Protein AF-A0A9N9DXC4-F1 (afdb_monomer_lite)

InterPro domains:
  IPR000086 NUDIX hydrolase domain [PF00293] (3-81)
  IPR000086 NUDIX hydrolase domain [PS51462] (1-98)
  IPR000477 Reverse transcriptase domain [PF00078] (112-267)
  IPR015797 NUDIX hydrolase-like domain superfamily [SSF55811] (2-88)
  IPR043128 Reverse transcriptase/Diguanylate cyclase domain [G3DSA:3.30.70.270] (156-267)
  IPR043128 Reverse transcriptase/Diguanylate cyclase domain [G3DSA:3.30.70.270] (277-350)
  IPR043502 DNA/RNA polymerase superfamily [SSF56672] (157-349)
  IPR051320 Viral Replication and Maturation Polyprotein [PTHR33064] (157-348)

Sequence (350 aa):
MAGLYQTSGGKIDRQDQTAYDACVRETLEETGIKTQPVYLFKDTRYGNGCNVYITYIGTNIPQLKEPEKNTAWKLVTFNRYKKLSQEEKMTGTHKNARQTINHIQEKINRLQQEVKELRKQQNNIQKELTNWTTKPITETNNEQWKRIVESIPTTRFYHIPIEKEYRKYFAYGVEGMGQFQPTRMPFGTKNAPAFFQRTMEFILNDVIFEDWIHVYIDDITIGANNEQETIERTNKILQLIKKGNLKAKLSKCHFMKTKIEILGWTITNKQAKITPGRIEAISKWEFPDTKQKVSKIPTFLGIVNYLSTHIPNTAQLTEHLRKYQKNPENEILKTKALQAFDKIKEIISH

Radius of gyration: 33.74 Å; chains: 1; bounding box: 58×62×93 Å

Organism: NCBI:txid144530

Foldseek 3Di:
DAQDKDKDWFDPPDPPDDRQNSRQVVCCQQFVDRWRWAWDDWAPVPPNTITMTMTGRHRDGTDGNCCVVDPDDDDDDPVRLLVCLVVVVDDPVSVSCNVVVVVVVVVVVVVVVVVVVVVVVVVVVVVVVCCQLPVPPQNLPLLPQAQWKKKWFWDAFQVAFDDPVCQVVVWDADPPPGIDGDRTDDPPDPCRQVVQQVLLCVLCVVPPNPSQWHDHRRMIMGGHNDDVRQVVVVVVVVVSCVVSVIDTPPVPIDGGDQWDADPQWIDHSRDTAGHPVVLVVLLPDDDQLDPVSLVCLVVNLVVCVSVVSQPPPSVVLCVLSVVCSVPVPDVVSSVSNVVSSVSSSVSNND

pLDDT: mean 76.33, std 14.2, range [29.97, 94.94]

Secondary structure (DSSP, 8-state):
-TT-EEEEE----STT--HHHHHHHHHHHHH-----PEEEEEETTSTT-EEEEEEE-TT-------TTTSPPP----HHHHHHHHHTT-S-HHHHHTHHHHHHHHHHHHHHHHHHHHHHHHHHHHHHHHHHHHT--TTTS-TT---SEEEEEEBP-GGGSBPPGGGGGGG-EEETTTEEE--SB--TT-TTHHHHHHHHHHHHTTTTTTSTTEEEETTEEEEEESSHHHHHHHHHHHHHHHHHTT--B-GGG-EEEESEEEETTEEEETTEEEE-HHHHHHHHTPPP--STTTGGGHHHHHHHHHHTGGGSTTHHHHHHHHHHHHH-TT-HHHHHHHHHHHHHHHHHHH-

Structure (mmCIF, N/CA/C/O backbone):
data_AF-A0A9N9DXC4-F1
#
_entry.id   AF-A0A9N9DXC4-F1
#
loop_
_atom_site.group_PDB
_atom_site.id
_atom_site.type_symbol
_atom_site.label_atom_id
_atom_site.label_alt_id
_atom_site.label_comp_id
_atom_site.label_asym_id
_atom_site.label_entity_id
_atom_site.label_seq_id
_atom_site.pdbx_PDB_ins_code
_atom_site.Cartn_x
_atom_site.Cartn_y
_atom_site.Cartn_z
_atom_site.occupancy
_atom_site.B_iso_or_equiv
_atom_site.auth_seq_id
_atom_site.auth_comp_id
_atom_site.auth_asym_id
_atom_site.auth_atom_id
_atom_site.pdbx_PDB_model_num
ATOM 1 N N . MET A 1 1 ? 4.021 2.889 -48.554 1.00 57.62 1 MET A N 1
ATOM 2 C CA . MET A 1 1 ? 2.620 3.249 -48.871 1.00 57.62 1 MET A CA 1
ATOM 3 C C . MET A 1 1 ? 1.616 2.222 -48.385 1.00 57.62 1 MET A C 1
ATOM 5 O O . MET A 1 1 ? 0.490 2.618 -48.121 1.00 57.62 1 MET A O 1
ATOM 9 N N . ALA A 1 2 ? 2.008 0.957 -48.193 1.00 56.84 2 ALA A N 1
ATOM 10 C CA . ALA A 1 2 ? 1.228 0.034 -47.373 1.00 56.84 2 ALA A CA 1
ATOM 11 C C . ALA A 1 2 ? 0.891 0.678 -46.011 1.00 56.84 2 ALA A C 1
ATOM 13 O O . ALA A 1 2 ? 1.746 1.324 -45.399 1.00 56.84 2 ALA A O 1
ATOM 14 N N . GLY A 1 3 ? -0.364 0.551 -45.592 1.00 58.12 3 GLY A N 1
ATOM 15 C CA . GLY A 1 3 ? -0.924 1.101 -44.359 1.00 58.12 3 GLY A CA 1
ATOM 16 C C . GLY A 1 3 ? -1.412 2.550 -44.444 1.00 58.12 3 GLY A C 1
ATOM 17 O O . GLY A 1 3 ? -1.856 3.080 -43.428 1.00 58.12 3 GLY A O 1
ATOM 18 N N . LEU A 1 4 ? -1.340 3.200 -45.612 1.00 63.81 4 LEU A N 1
ATOM 19 C CA . LEU A 1 4 ? -1.788 4.585 -45.803 1.00 63.81 4 LEU A CA 1
ATOM 20 C C . LEU A 1 4 ? -3.198 4.668 -46.407 1.00 63.81 4 LEU A C 1
ATOM 22 O O . LEU A 1 4 ? -3.712 3.711 -46.989 1.00 63.81 4 LEU A O 1
ATOM 26 N N . TYR A 1 5 ? -3.812 5.842 -46.270 1.00 62.53 5 TYR A N 1
ATOM 27 C CA . TYR A 1 5 ? -5.068 6.184 -46.930 1.00 62.53 5 TYR A CA 1
ATOM 28 C C . TYR A 1 5 ? -4.789 7.004 -48.190 1.00 62.53 5 TYR A C 1
ATOM 30 O O . TYR A 1 5 ? -3.963 7.917 -48.163 1.00 62.53 5 TYR A O 1
ATOM 38 N N . GLN A 1 6 ? -5.500 6.698 -49.270 1.00 67.31 6 GLN A N 1
ATOM 39 C CA . GLN A 1 6 ? -5.484 7.458 -50.516 1.00 67.31 6 GLN A CA 1
ATOM 40 C C . GLN A 1 6 ? -6.820 8.166 -50.708 1.00 67.31 6 GLN A C 1
ATOM 42 O O . GLN A 1 6 ? -7.876 7.597 -50.437 1.00 67.31 6 GLN A O 1
ATOM 47 N N . THR A 1 7 ? -6.764 9.404 -51.188 1.00 61.84 7 THR A N 1
ATOM 48 C CA . THR A 1 7 ? -7.938 10.169 -51.610 1.00 61.84 7 THR A CA 1
ATOM 49 C C . THR A 1 7 ? -7.894 10.334 -53.118 1.00 61.84 7 THR A C 1
ATOM 51 O O . THR A 1 7 ? -6.944 10.928 -53.628 1.00 61.84 7 THR A O 1
ATOM 54 N N . SER A 1 8 ? -8.907 9.837 -53.811 1.00 63.59 8 SER A N 1
ATOM 55 C CA . SER A 1 8 ? -9.090 9.993 -55.255 1.00 63.59 8 SER A CA 1
ATOM 56 C C . SER A 1 8 ? -10.325 10.855 -55.517 1.00 63.59 8 SER A C 1
ATOM 58 O O . SER A 1 8 ? -11.286 10.860 -54.738 1.00 63.59 8 SER A O 1
ATOM 60 N N . GLY A 1 9 ? -10.277 11.646 -56.586 1.00 61.38 9 GLY A N 1
ATOM 61 C CA . GLY A 1 9 ? -11.401 12.456 -57.044 1.00 61.38 9 GLY A CA 1
ATOM 62 C C . GLY A 1 9 ? -11.835 11.956 -58.408 1.00 61.38 9 GLY A C 1
ATOM 63 O O . GLY A 1 9 ? -11.139 12.231 -59.371 1.00 61.38 9 GLY A O 1
ATOM 64 N N . GLY A 1 10 ? -12.964 11.247 -58.471 1.00 60.50 10 GLY A N 1
ATOM 65 C CA . GLY A 1 10 ? -13.414 10.595 -59.700 1.00 60.50 10 GLY A CA 1
ATOM 66 C C . GLY A 1 10 ? -13.871 11.607 -60.744 1.00 60.50 10 GLY A C 1
ATOM 67 O O . GLY A 1 10 ? -14.933 12.219 -60.583 1.00 60.50 10 GLY A O 1
ATOM 68 N N . LYS A 1 11 ? -13.107 11.769 -61.826 1.00 63.16 11 LYS A N 1
ATOM 69 C CA . LYS A 1 11 ? -13.558 12.524 -62.992 1.00 63.16 11 LYS A CA 1
ATOM 70 C C . LYS A 1 11 ? -14.436 11.616 -63.857 1.00 63.16 11 LYS A C 1
ATOM 72 O O . LYS A 1 11 ? -14.042 10.532 -64.281 1.00 63.16 11 LYS A O 1
ATOM 77 N N . ILE A 1 12 ? -15.671 12.048 -64.097 1.00 65.81 12 ILE A N 1
ATOM 78 C CA . ILE A 1 12 ? -16.623 11.295 -64.917 1.00 65.81 12 ILE A CA 1
ATOM 79 C C . ILE A 1 12 ? -16.315 11.586 -66.388 1.00 65.81 12 ILE A C 1
ATOM 81 O O . ILE A 1 12 ? -16.656 12.653 -66.892 1.00 65.81 12 ILE A O 1
ATOM 85 N N . ASP A 1 13 ? -15.663 10.640 -67.062 1.00 63.19 13 ASP A N 1
ATOM 86 C CA . ASP A 1 13 ? -15.316 10.752 -68.487 1.00 63.19 13 ASP A CA 1
ATOM 87 C C . ASP A 1 13 ? -16.305 10.004 -69.409 1.00 63.19 13 ASP A C 1
ATOM 89 O O . ASP A 1 13 ? -16.247 10.153 -70.628 1.00 63.19 13 ASP A O 1
ATOM 93 N N . ARG A 1 14 ? -17.233 9.208 -68.851 1.00 69.94 14 ARG A N 1
ATOM 94 C CA . ARG A 1 14 ? -18.269 8.462 -69.596 1.00 69.94 14 ARG A CA 1
ATOM 95 C C . ARG A 1 14 ? -19.665 8.840 -69.101 1.00 69.94 14 ARG A C 1
ATOM 97 O O . ARG A 1 14 ? -19.866 8.977 -67.898 1.00 69.94 14 ARG A O 1
ATOM 104 N N . GLN A 1 15 ? -20.623 9.009 -70.016 1.00 61.75 15 GLN A N 1
ATOM 105 C CA . GLN A 1 15 ? -21.976 9.502 -69.697 1.00 61.75 15 GLN A CA 1
ATOM 106 C C . GLN A 1 15 ? -22.800 8.553 -68.804 1.00 61.75 15 GLN A C 1
ATOM 108 O O . GLN A 1 15 ? -23.759 8.994 -68.178 1.00 61.75 15 GLN A O 1
ATOM 113 N N . ASP A 1 16 ? -22.417 7.280 -68.713 1.00 73.19 16 ASP A N 1
ATOM 114 C CA . ASP A 1 16 ? -23.068 6.212 -67.946 1.00 73.19 16 ASP A CA 1
ATOM 115 C C . ASP A 1 16 ? -22.352 5.863 -66.623 1.00 73.19 16 ASP A C 1
ATOM 117 O O . ASP A 1 16 ? -22.792 4.974 -65.897 1.00 73.19 16 ASP A O 1
ATOM 121 N N . GLN A 1 17 ? -21.257 6.554 -66.282 1.00 76.25 17 GLN A N 1
ATOM 122 C CA . GLN A 1 17 ? -20.426 6.230 -65.119 1.00 76.25 17 GLN A CA 1
ATOM 123 C C . GLN A 1 17 ? -20.798 7.069 -63.882 1.00 76.25 17 GLN A C 1
ATOM 125 O O . GLN A 1 17 ? -20.881 8.297 -63.952 1.00 76.25 17 GLN A O 1
ATOM 130 N N . THR A 1 18 ? -20.950 6.437 -62.708 1.00 80.12 18 THR A N 1
ATOM 131 C CA . THR A 1 18 ? -21.111 7.181 -61.444 1.00 80.12 18 THR A CA 1
ATOM 132 C C . THR A 1 18 ? -19.768 7.717 -60.929 1.00 80.12 18 THR A C 1
ATOM 134 O O . THR A 1 18 ? -18.701 7.191 -61.242 1.00 80.12 18 THR A O 1
ATOM 137 N N . ALA A 1 19 ? -19.792 8.743 -60.071 1.00 74.00 19 ALA A N 1
ATOM 138 C CA . ALA A 1 19 ? -18.571 9.267 -59.441 1.00 74.00 19 ALA A CA 1
ATOM 139 C C . ALA A 1 19 ? -17.825 8.211 -58.597 1.00 74.00 19 ALA A C 1
ATOM 141 O O . ALA A 1 19 ? -16.601 8.264 -58.471 1.00 74.00 19 ALA A O 1
ATOM 142 N N . TYR A 1 20 ? -18.559 7.243 -58.040 1.00 79.62 20 TYR A N 1
ATOM 143 C CA . TYR A 1 20 ? -17.988 6.108 -57.320 1.00 79.62 20 TYR A CA 1
ATOM 144 C C . TYR A 1 20 ? -17.233 5.177 -58.275 1.00 79.62 20 TYR A C 1
ATOM 146 O O . TYR A 1 20 ? -16.074 4.847 -58.030 1.00 79.62 20 TYR A O 1
ATOM 154 N N . ASP A 1 21 ? -17.851 4.821 -59.402 1.00 80.56 21 ASP A N 1
ATOM 155 C CA . ASP A 1 21 ? -17.239 3.946 -60.405 1.00 80.56 21 ASP A CA 1
ATOM 156 C C . ASP A 1 21 ? -16.011 4.597 -61.050 1.00 80.56 21 ASP A C 1
ATOM 158 O O . ASP A 1 21 ? -15.022 3.920 -61.331 1.00 80.56 21 ASP A O 1
ATOM 162 N N . ALA A 1 22 ? -16.050 5.918 -61.256 1.00 77.06 22 ALA A N 1
ATOM 163 C CA . ALA A 1 22 ? -14.903 6.696 -61.722 1.00 77.06 22 ALA A CA 1
ATOM 164 C C . ALA A 1 22 ? -13.744 6.626 -60.719 1.00 77.06 22 ALA A C 1
ATOM 166 O O . ALA A 1 22 ? -12.624 6.295 -61.095 1.00 77.06 22 ALA A O 1
ATOM 167 N N . CYS A 1 23 ? -14.032 6.827 -59.431 1.00 76.12 23 CYS A N 1
ATOM 168 C CA . CYS A 1 23 ? -13.048 6.728 -58.357 1.00 76.12 23 CYS A CA 1
ATOM 169 C C . CYS A 1 23 ? -12.412 5.329 -58.259 1.00 76.12 23 CYS A C 1
ATOM 171 O O . CYS A 1 23 ? -11.196 5.213 -58.085 1.00 76.12 23 CYS A O 1
ATOM 173 N N . VAL A 1 24 ? -13.210 4.259 -58.353 1.00 80.81 24 VAL A N 1
ATOM 174 C CA . VAL A 1 24 ? -12.707 2.872 -58.324 1.00 80.81 24 VAL A CA 1
ATOM 175 C C . VAL A 1 24 ? -11.816 2.593 -59.535 1.00 80.81 24 VAL A C 1
ATOM 177 O O . VAL A 1 24 ? -10.741 2.011 -59.377 1.00 80.81 24 VAL A O 1
ATOM 180 N N . ARG A 1 25 ? -12.235 3.036 -60.728 1.00 81.69 25 ARG A N 1
ATOM 181 C CA . ARG A 1 25 ? -11.469 2.891 -61.971 1.00 81.69 25 ARG A CA 1
ATOM 182 C C . ARG A 1 25 ? -10.125 3.611 -61.887 1.00 81.69 25 ARG A C 1
ATOM 184 O O . ARG A 1 25 ? -9.101 2.962 -62.061 1.00 81.69 25 ARG A O 1
ATOM 191 N N . GLU A 1 26 ? -10.121 4.899 -61.557 1.00 76.06 26 GLU A N 1
ATOM 192 C CA . GLU A 1 26 ? -8.893 5.701 -61.457 1.00 76.06 26 GLU A CA 1
ATOM 193 C C . GLU A 1 26 ? -7.930 5.133 -60.410 1.00 76.06 26 GLU A C 1
ATOM 195 O O . GLU A 1 26 ? -6.741 4.987 -60.668 1.00 76.06 26 GLU A O 1
ATOM 200 N N . THR A 1 27 ? -8.438 4.710 -59.247 1.00 74.94 27 THR A N 1
ATOM 201 C CA . THR A 1 27 ? -7.591 4.096 -58.209 1.00 74.94 27 THR A CA 1
ATOM 202 C C . THR A 1 27 ? -6.912 2.825 -58.729 1.00 74.94 27 THR A C 1
ATOM 204 O O . THR A 1 27 ? -5.727 2.598 -58.468 1.00 74.94 27 THR A O 1
ATOM 207 N N . LEU A 1 28 ? -7.639 2.001 -59.490 1.00 79.81 28 LEU A N 1
ATOM 208 C CA . LEU A 1 28 ? -7.110 0.783 -60.097 1.00 79.81 28 LEU A CA 1
ATOM 209 C C . LEU A 1 28 ? -6.105 1.080 -61.221 1.00 79.81 28 LEU A C 1
ATOM 211 O O . LEU A 1 28 ? -5.091 0.386 -61.317 1.00 79.81 28 LEU A O 1
ATOM 215 N N . GLU A 1 29 ? -6.378 2.088 -62.049 1.00 77.06 29 GLU A N 1
ATOM 216 C CA . GLU A 1 29 ? -5.518 2.534 -63.152 1.00 77.06 29 GLU A CA 1
ATOM 217 C C . GLU A 1 29 ? -4.212 3.150 -62.633 1.00 77.06 29 GLU A C 1
ATOM 219 O O . GLU A 1 29 ? -3.149 2.820 -63.143 1.00 77.06 29 GLU A O 1
ATOM 224 N N . GLU A 1 30 ? -4.255 3.949 -61.565 1.00 72.44 30 GLU A N 1
ATOM 225 C CA . GLU A 1 30 ? -3.073 4.622 -61.016 1.00 72.44 30 GLU A CA 1
ATOM 226 C C . GLU A 1 30 ? -2.210 3.712 -60.136 1.00 72.44 30 GLU A C 1
ATOM 228 O O . GLU A 1 30 ? -0.980 3.803 -60.168 1.00 72.44 30 GLU A O 1
ATOM 233 N N . THR A 1 31 ? -2.846 2.862 -59.319 1.00 70.94 31 THR A N 1
ATOM 234 C CA . THR A 1 31 ? -2.161 2.118 -58.243 1.00 70.94 31 THR A CA 1
ATOM 235 C C . THR A 1 31 ? -2.178 0.604 -58.404 1.00 70.94 31 THR A C 1
ATOM 237 O O . THR A 1 31 ? -1.465 -0.106 -57.690 1.00 70.94 31 THR A O 1
ATOM 240 N N . GLY A 1 32 ? -3.006 0.084 -59.312 1.00 75.19 32 GLY A N 1
ATOM 241 C CA . GLY A 1 32 ? -3.200 -1.350 -59.499 1.00 75.19 32 GLY A CA 1
ATOM 242 C C . GLY A 1 32 ? -4.034 -2.040 -58.421 1.00 75.19 32 GLY A C 1
ATOM 243 O O . GLY A 1 32 ? -4.171 -3.262 -58.481 1.00 75.19 32 GLY A O 1
ATOM 244 N N . ILE A 1 33 ? -4.596 -1.301 -57.462 1.00 74.88 33 ILE A N 1
ATOM 245 C CA . ILE A 1 33 ? -5.322 -1.864 -56.322 1.00 74.88 33 ILE A CA 1
ATOM 246 C C . ILE A 1 33 ? -6.829 -1.786 -56.572 1.00 74.88 33 ILE A C 1
ATOM 248 O O . ILE A 1 33 ? -7.365 -0.725 -56.880 1.00 74.88 33 ILE A O 1
ATOM 252 N N . LYS A 1 34 ? -7.528 -2.917 -56.404 1.00 77.06 34 LYS A N 1
ATOM 253 C CA . LYS A 1 34 ? -8.997 -2.950 -56.334 1.00 77.06 34 LYS A CA 1
ATOM 254 C C . LYS A 1 34 ? -9.445 -2.587 -54.928 1.00 77.06 34 LYS A C 1
ATOM 256 O O . LYS A 1 34 ? -8.961 -3.167 -53.957 1.00 77.06 34 LYS A O 1
ATOM 261 N N . THR A 1 35 ? -10.361 -1.636 -54.823 1.00 71.50 35 THR A N 1
ATOM 262 C CA . THR A 1 35 ? -10.685 -0.993 -53.551 1.00 71.50 35 THR A CA 1
ATOM 263 C C . THR A 1 35 ? -12.189 -0.805 -53.384 1.00 71.50 35 THR A C 1
ATOM 265 O O . THR A 1 35 ? -12.950 -0.914 -54.343 1.00 71.50 35 THR A O 1
ATOM 268 N N . GLN A 1 36 ? -12.616 -0.536 -52.148 1.00 80.69 36 GLN A N 1
ATOM 269 C CA . GLN A 1 36 ? -13.970 -0.084 -51.824 1.00 80.69 36 GLN A CA 1
ATOM 270 C C . GLN A 1 36 ? -13.870 1.311 -51.193 1.00 80.69 36 GLN A C 1
ATOM 272 O O . GLN A 1 36 ? -13.661 1.418 -49.982 1.00 80.69 36 GLN A O 1
ATOM 277 N N . PRO A 1 37 ? -13.943 2.383 -51.998 1.00 77.62 37 PRO A N 1
ATOM 278 C CA . PRO A 1 37 ? -13.820 3.742 -51.495 1.00 77.62 37 PRO A CA 1
ATOM 279 C C . PRO A 1 37 ? -14.986 4.103 -50.571 1.00 77.62 37 PRO A C 1
ATOM 281 O O . PRO A 1 37 ? -16.138 3.765 -50.832 1.00 77.62 37 PRO A O 1
ATOM 284 N N . VAL A 1 38 ? -14.699 4.835 -49.502 1.00 78.06 38 VAL A N 1
ATOM 285 C CA . VAL A 1 38 ? -15.703 5.411 -48.606 1.00 78.06 38 VAL A CA 1
ATOM 286 C C . VAL A 1 38 ? -15.915 6.865 -49.002 1.00 78.06 38 VAL A C 1
ATOM 288 O O . VAL A 1 38 ? -14.957 7.628 -49.128 1.00 78.06 38 VAL A O 1
ATOM 291 N N . TYR A 1 39 ? -17.169 7.260 -49.210 1.00 78.75 39 TYR A N 1
ATOM 292 C CA . TYR A 1 39 ? -17.509 8.650 -49.503 1.00 78.75 39 TYR A CA 1
ATOM 293 C C . TYR A 1 39 ? -17.146 9.553 -48.320 1.00 78.75 39 TYR A C 1
ATOM 295 O O . TYR A 1 39 ? -17.507 9.259 -47.180 1.00 78.75 39 TYR A O 1
ATOM 303 N N . LEU A 1 40 ? -16.448 10.656 -48.595 1.00 68.56 40 LEU A N 1
ATOM 304 C CA . LEU A 1 40 ? -16.114 11.656 -47.585 1.00 68.56 40 LEU A CA 1
ATOM 305 C C . LEU A 1 40 ? -17.055 12.859 -47.658 1.00 68.56 40 LEU A C 1
ATOM 307 O O . LEU A 1 40 ? -17.762 13.153 -46.698 1.00 68.56 40 LEU A O 1
ATOM 311 N N . PHE A 1 41 ? -17.027 13.586 -48.775 1.00 68.00 41 PHE A N 1
ATOM 312 C CA . PHE A 1 41 ? -17.833 14.789 -48.993 1.00 68.00 41 PHE A CA 1
ATOM 313 C C . PHE A 1 41 ? -17.845 15.179 -50.479 1.00 68.00 41 PHE A C 1
ATOM 315 O O . PHE A 1 41 ? -17.010 14.723 -51.261 1.00 68.00 41 PHE A O 1
ATOM 322 N N . LYS A 1 42 ? -18.764 16.071 -50.863 1.00 71.69 42 LYS A N 1
ATOM 323 C CA . LYS A 1 42 ? -18.814 16.698 -52.189 1.00 71.69 42 LYS A CA 1
ATOM 324 C C . LYS A 1 42 ? -18.147 18.071 -52.121 1.00 71.69 42 LYS A C 1
ATOM 326 O O . LYS A 1 42 ? -18.644 18.957 -51.428 1.00 71.69 42 LYS A O 1
ATOM 331 N N . ASP A 1 43 ? -17.028 18.262 -52.818 1.00 66.44 43 ASP A N 1
ATOM 332 C CA . ASP A 1 43 ? -16.392 19.574 -52.963 1.00 66.44 43 ASP A CA 1
ATOM 333 C C . ASP A 1 43 ? -17.139 20.383 -54.027 1.00 66.44 43 ASP A C 1
ATOM 335 O O . ASP A 1 43 ? -16.934 20.215 -55.229 1.00 66.44 43 ASP A O 1
ATOM 339 N N . THR A 1 44 ? -18.039 21.259 -53.586 1.00 65.75 44 THR A N 1
ATOM 340 C CA . THR A 1 44 ? -18.862 22.117 -54.455 1.00 65.75 44 THR A CA 1
ATOM 341 C C . THR A 1 44 ? -18.077 23.252 -55.112 1.00 65.75 44 THR A C 1
ATOM 343 O O . THR A 1 44 ? -18.617 23.957 -55.956 1.00 65.75 44 THR A O 1
ATOM 346 N N . ARG A 1 45 ? -16.799 23.429 -54.755 1.00 59.16 45 ARG A N 1
ATOM 347 C CA . ARG A 1 45 ? -15.939 24.518 -55.244 1.00 59.16 45 ARG A CA 1
ATOM 348 C C . ARG A 1 45 ? -15.221 24.199 -56.562 1.00 59.16 45 ARG A C 1
ATOM 350 O O . ARG A 1 45 ? -14.453 25.028 -57.040 1.00 59.16 45 ARG A O 1
ATOM 357 N N . TYR A 1 46 ? -15.440 23.015 -57.140 1.00 54.16 46 TYR A N 1
ATOM 358 C CA . TYR A 1 46 ? -14.839 22.571 -58.404 1.00 54.16 46 TYR A CA 1
ATOM 359 C C . TYR A 1 46 ? -15.931 22.277 -59.444 1.00 54.16 46 TYR A C 1
ATOM 361 O O . TYR A 1 46 ? -16.613 21.258 -59.337 1.00 54.16 46 TYR A O 1
ATOM 369 N N . GLY A 1 47 ? -16.098 23.142 -60.453 1.00 62.53 47 GLY A N 1
ATOM 370 C CA . GLY A 1 47 ? -17.081 22.949 -61.535 1.00 62.53 47 GLY A CA 1
ATOM 371 C C . GLY A 1 47 ? -18.496 22.630 -61.017 1.00 62.53 47 GLY A C 1
ATOM 372 O O . GLY A 1 47 ? -18.986 23.300 -60.116 1.00 62.53 47 GLY A O 1
ATOM 373 N N . ASN A 1 48 ? -19.126 21.560 -61.524 1.00 58.03 48 ASN A N 1
ATOM 374 C CA . ASN A 1 48 ? -20.449 21.068 -61.081 1.00 58.03 48 ASN A CA 1
ATOM 375 C C . ASN A 1 48 ? -20.428 20.279 -59.741 1.00 58.03 48 ASN A C 1
ATOM 377 O O . ASN A 1 48 ? -21.391 19.591 -59.381 1.00 58.03 48 ASN A O 1
ATOM 381 N N . GLY A 1 49 ? -19.335 20.389 -58.982 1.00 62.12 49 GLY A N 1
ATOM 382 C CA . GLY A 1 49 ? -19.084 19.706 -57.717 1.00 62.12 49 GLY A CA 1
ATOM 383 C C . GLY A 1 49 ? -18.457 18.321 -57.899 1.00 62.12 49 GLY A C 1
ATOM 384 O O . GLY A 1 49 ? -18.953 17.504 -58.670 1.00 62.12 49 GLY A O 1
ATOM 385 N N . CYS A 1 50 ? -17.385 18.040 -57.155 1.00 67.56 50 CYS A N 1
ATOM 386 C CA . CYS A 1 50 ? -16.635 16.782 -57.228 1.00 67.56 50 CYS A CA 1
ATOM 387 C C . CYS A 1 50 ? -16.856 15.937 -55.965 1.00 67.56 50 CYS A C 1
ATOM 389 O O . CYS A 1 50 ? -16.664 16.427 -54.853 1.00 67.56 50 CYS A O 1
ATOM 391 N N . ASN A 1 51 ? -17.255 14.673 -56.116 1.00 74.06 51 ASN A N 1
ATOM 392 C CA . ASN A 1 51 ? -17.368 13.754 -54.982 1.00 74.06 51 ASN A CA 1
ATOM 393 C C . ASN A 1 51 ? -15.981 13.220 -54.613 1.00 74.06 51 ASN A C 1
ATOM 395 O O . ASN A 1 51 ? -15.285 12.651 -55.452 1.00 74.06 51 ASN A O 1
ATOM 399 N N . VAL A 1 52 ? -15.598 13.395 -53.351 1.00 70.50 52 VAL A N 1
ATOM 400 C CA . VAL A 1 52 ? -14.308 12.956 -52.819 1.00 70.50 52 VAL A CA 1
ATOM 401 C C . VAL A 1 52 ? -14.507 11.680 -52.018 1.00 70.50 52 VAL A C 1
ATOM 403 O O . VAL A 1 52 ? -15.360 11.616 -51.126 1.00 70.50 52 VAL A O 1
ATOM 406 N N . TYR A 1 53 ? -13.677 10.684 -52.305 1.00 75.31 53 TYR A N 1
ATOM 407 C CA . TYR A 1 53 ? -13.682 9.402 -51.616 1.00 75.31 53 TYR A CA 1
ATOM 408 C C . TYR A 1 53 ? -12.320 9.139 -50.968 1.00 75.31 53 TYR A C 1
ATOM 410 O O . TYR A 1 53 ? -11.295 9.691 -51.375 1.00 75.31 53 TYR A O 1
ATOM 418 N N . ILE A 1 54 ? -12.311 8.291 -49.940 1.00 75.62 54 ILE A N 1
ATOM 419 C CA . ILE A 1 54 ? -11.096 7.805 -49.291 1.00 75.62 54 ILE A CA 1
ATOM 420 C C . ILE A 1 54 ? -11.039 6.291 -49.333 1.00 75.62 54 ILE A C 1
ATOM 422 O O . ILE A 1 54 ? -12.039 5.603 -49.145 1.00 75.62 54 ILE A O 1
ATOM 426 N N . THR A 1 55 ? -9.838 5.774 -49.521 1.00 70.94 55 THR A N 1
ATOM 427 C CA . THR A 1 55 ? -9.585 4.349 -49.616 1.00 70.94 55 THR A CA 1
ATOM 428 C C . THR A 1 55 ? -8.440 3.962 -48.698 1.00 70.94 55 THR A C 1
ATOM 430 O O . THR A 1 55 ? -7.370 4.570 -48.740 1.00 70.94 55 THR A O 1
ATOM 433 N N . TYR A 1 56 ? -8.645 2.929 -47.882 1.00 74.06 56 TYR A N 1
ATOM 434 C CA . TYR A 1 56 ? -7.569 2.316 -47.112 1.00 74.06 56 TYR A CA 1
ATOM 435 C C . TYR A 1 56 ? -6.820 1.299 -47.979 1.00 74.06 56 TYR A C 1
ATOM 437 O O . TYR A 1 56 ? -7.418 0.341 -48.463 1.00 74.06 56 TYR A O 1
ATOM 445 N N . ILE A 1 57 ? -5.514 1.499 -48.171 1.00 67.88 57 ILE A N 1
ATOM 446 C CA . ILE A 1 57 ? -4.691 0.668 -49.067 1.00 67.88 57 ILE A CA 1
ATOM 447 C C . ILE A 1 57 ? -4.299 -0.681 -48.419 1.00 67.88 57 ILE A C 1
ATOM 449 O O . ILE A 1 57 ? -3.894 -1.620 -49.107 1.00 67.88 57 ILE A O 1
ATOM 453 N N . GLY A 1 58 ? -4.466 -0.829 -47.099 1.00 69.75 58 GLY A N 1
ATOM 454 C CA . GLY A 1 58 ? -4.129 -2.070 -46.392 1.00 69.75 58 GLY A CA 1
ATOM 455 C C . GLY A 1 58 ? -2.642 -2.419 -46.495 1.00 69.75 58 GLY A C 1
ATOM 456 O O . GLY A 1 58 ? -1.796 -1.534 -46.591 1.00 69.75 58 GLY A O 1
ATOM 457 N N . THR A 1 59 ? -2.295 -3.705 -46.473 1.00 72.88 59 THR A N 1
ATOM 458 C CA . THR A 1 59 ? -0.902 -4.183 -46.606 1.00 72.88 59 THR A CA 1
ATOM 459 C C . THR A 1 59 ? -0.395 -4.208 -48.051 1.00 72.88 59 THR A C 1
ATOM 461 O O . THR A 1 59 ? 0.781 -4.492 -48.278 1.00 72.88 59 THR A O 1
ATOM 464 N N . ASN A 1 60 ? -1.252 -3.894 -49.025 1.00 68.50 60 ASN A N 1
ATOM 465 C CA . ASN A 1 60 ? -0.901 -3.931 -50.438 1.00 68.50 60 ASN A CA 1
ATOM 466 C C . ASN A 1 60 ? 0.085 -2.806 -50.786 1.00 68.50 60 ASN A C 1
ATOM 468 O O . ASN A 1 60 ? -0.033 -1.673 -50.312 1.00 68.50 60 ASN A O 1
ATOM 472 N N . ILE A 1 61 ? 1.075 -3.120 -51.622 1.00 72.12 61 ILE A N 1
ATOM 473 C CA . ILE A 1 61 ? 2.050 -2.143 -52.112 1.00 72.12 61 ILE A CA 1
ATOM 474 C C . ILE A 1 61 ? 1.531 -1.613 -53.456 1.00 72.12 61 ILE A C 1
ATOM 476 O O . ILE A 1 61 ? 1.453 -2.393 -54.405 1.00 72.12 61 ILE A O 1
ATOM 480 N N . PRO A 1 62 ? 1.154 -0.325 -53.552 1.00 71.81 62 PRO A N 1
ATOM 481 C CA . PRO A 1 62 ? 0.648 0.238 -54.796 1.00 71.81 62 PRO A CA 1
ATOM 482 C C . PRO A 1 62 ? 1.753 0.276 -55.860 1.00 71.81 62 PRO A C 1
ATOM 484 O O . PRO A 1 62 ? 2.914 0.555 -55.550 1.00 71.81 62 PRO A O 1
ATOM 487 N N . GLN A 1 63 ? 1.384 -0.018 -57.106 1.00 77.06 63 GLN A N 1
ATOM 488 C CA . GLN A 1 63 ? 2.276 -0.023 -58.265 1.00 77.06 63 GLN A CA 1
ATOM 489 C C . GLN A 1 63 ? 1.924 1.152 -59.176 1.00 77.06 63 GLN A C 1
ATOM 491 O O . GLN A 1 63 ? 0.758 1.319 -59.521 1.00 77.06 63 GLN A O 1
ATOM 496 N N . LEU A 1 64 ? 2.919 1.949 -59.573 1.00 75.88 64 LEU A N 1
ATOM 497 C CA . LEU A 1 64 ? 2.723 3.041 -60.528 1.00 75.88 64 LEU A CA 1
ATOM 498 C C . LEU A 1 64 ? 2.479 2.446 -61.920 1.00 75.88 64 LEU A C 1
ATOM 500 O O . LEU A 1 64 ? 3.422 1.995 -62.567 1.00 75.88 64 LEU A O 1
ATOM 504 N N . LYS A 1 65 ? 1.218 2.407 -62.349 1.00 76.75 65 LYS A N 1
ATOM 505 C CA . LYS A 1 65 ? 0.818 1.741 -63.598 1.00 76.75 65 LYS A CA 1
ATOM 506 C C . LYS A 1 65 ? 0.789 2.645 -64.833 1.00 76.75 65 LYS A C 1
ATOM 508 O O . LYS A 1 65 ? 0.860 2.116 -65.933 1.00 76.75 65 LYS A O 1
ATOM 513 N N . GLU A 1 66 ? 0.759 3.966 -64.654 1.00 74.12 66 GLU A N 1
ATOM 514 C CA . GLU A 1 66 ? 0.777 4.955 -65.749 1.00 74.12 66 GLU A CA 1
ATOM 515 C C . GLU A 1 66 ? 1.921 5.981 -65.566 1.00 74.12 66 GLU A C 1
ATOM 517 O O . GLU A 1 66 ? 1.674 7.155 -65.257 1.00 74.12 66 GLU A O 1
ATOM 522 N N . PRO A 1 67 ? 3.195 5.563 -65.683 1.00 66.69 67 PRO A N 1
ATOM 523 C CA . PRO A 1 67 ? 4.354 6.429 -65.440 1.00 66.69 67 PRO A CA 1
ATOM 524 C C . PRO A 1 67 ? 4.478 7.594 -66.439 1.00 66.69 67 PRO A C 1
ATOM 526 O O . PRO A 1 67 ? 5.073 8.620 -66.113 1.00 66.69 67 PRO A O 1
ATOM 529 N N . GLU A 1 68 ? 3.893 7.474 -67.631 1.00 71.31 68 GLU A N 1
ATOM 530 C CA . GLU A 1 68 ? 3.807 8.538 -68.640 1.00 71.31 68 GLU A CA 1
ATOM 531 C C . GLU A 1 68 ? 2.803 9.654 -68.300 1.00 71.31 68 GLU A C 1
ATOM 533 O O . GLU A 1 68 ? 2.952 10.772 -68.793 1.00 71.31 68 GLU A O 1
ATOM 538 N N . LYS A 1 69 ? 1.806 9.389 -67.442 1.00 65.56 69 LYS A N 1
ATOM 539 C CA . LYS A 1 69 ? 0.826 10.394 -66.984 1.00 65.56 69 LYS A CA 1
ATOM 540 C C . LYS A 1 69 ? 1.134 10.930 -65.588 1.00 65.56 69 LYS A C 1
ATOM 542 O O . LYS A 1 69 ? 0.830 12.084 -65.292 1.00 65.56 69 LYS A O 1
ATOM 547 N N . ASN A 1 70 ? 1.748 10.109 -64.736 1.00 64.19 70 ASN A N 1
ATOM 548 C CA . ASN A 1 70 ? 1.981 10.412 -63.330 1.00 64.19 70 ASN A CA 1
ATOM 549 C C . ASN A 1 70 ? 3.473 10.367 -62.985 1.00 64.19 70 ASN A C 1
ATOM 551 O O . ASN A 1 70 ? 4.130 9.334 -63.093 1.00 64.19 70 ASN A O 1
ATOM 555 N N . THR A 1 71 ? 4.014 11.484 -62.485 1.00 65.75 71 THR A N 1
ATOM 556 C CA . THR A 1 71 ? 5.391 11.512 -61.965 1.00 65.75 71 THR A CA 1
ATOM 557 C C . THR A 1 71 ? 5.543 10.599 -60.748 1.00 65.75 71 THR A C 1
ATOM 559 O O . THR A 1 71 ? 4.587 10.411 -59.993 1.00 65.75 71 THR A O 1
ATOM 562 N N . ALA A 1 72 ? 6.764 10.116 -60.496 1.00 69.62 72 ALA A N 1
ATOM 563 C CA . ALA A 1 72 ? 7.077 9.285 -59.335 1.00 69.62 72 ALA A CA 1
ATOM 564 C C . ALA A 1 72 ? 6.501 9.867 -58.032 1.00 69.62 72 ALA A C 1
ATOM 566 O O . ALA A 1 72 ? 6.717 11.038 -57.697 1.00 69.62 72 ALA A O 1
ATOM 567 N N . TRP A 1 73 ? 5.772 9.035 -57.287 1.00 66.94 73 TRP A N 1
ATOM 568 C CA . TRP A 1 73 ? 5.120 9.464 -56.060 1.00 66.94 73 TRP A CA 1
ATOM 569 C C . TRP A 1 73 ? 6.134 9.912 -55.002 1.00 66.94 73 TRP A C 1
ATOM 571 O O . TRP A 1 73 ? 7.106 9.216 -54.704 1.00 66.94 73 TRP A O 1
ATOM 581 N N . LYS A 1 74 ? 5.874 11.064 -54.377 1.00 65.62 74 LYS A N 1
ATOM 582 C CA . LYS A 1 74 ? 6.722 11.625 -53.320 1.00 65.62 74 LYS A CA 1
ATOM 583 C C . LYS A 1 74 ? 6.027 11.522 -51.969 1.00 65.62 74 LYS A C 1
ATOM 585 O O . LYS A 1 74 ? 4.954 12.084 -51.770 1.00 65.62 74 LYS A O 1
ATOM 590 N N . LEU A 1 75 ? 6.670 10.847 -51.017 1.00 60.38 75 LEU A N 1
ATOM 591 C CA . LEU A 1 75 ? 6.238 10.846 -49.621 1.00 60.38 75 LEU A CA 1
ATOM 592 C C . LEU A 1 75 ? 6.585 12.194 -48.985 1.00 60.38 75 LEU A C 1
ATOM 594 O O . LEU A 1 75 ? 7.741 12.612 -48.974 1.00 60.38 75 LEU A O 1
ATOM 598 N N . VAL A 1 76 ? 5.581 12.867 -48.433 1.00 60.44 76 VAL A N 1
ATOM 599 C CA . VAL A 1 76 ? 5.753 14.123 -47.701 1.00 60.44 76 VAL A CA 1
ATOM 600 C C . VAL A 1 76 ? 5.144 13.994 -46.313 1.00 60.44 76 VAL A C 1
ATOM 602 O O . VAL A 1 76 ? 4.086 13.395 -46.135 1.00 60.44 76 VAL A O 1
ATOM 605 N N . THR A 1 77 ? 5.810 14.558 -45.306 1.00 61.06 77 THR A N 1
ATOM 606 C CA . THR A 1 77 ? 5.233 14.647 -43.960 1.00 61.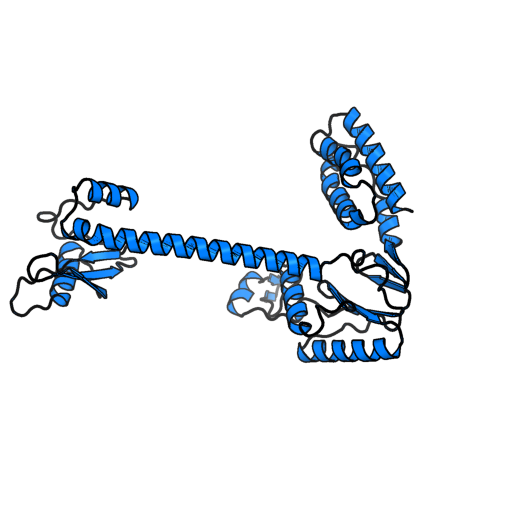06 77 THR A CA 1
ATOM 607 C C . THR A 1 77 ? 4.039 15.597 -43.964 1.00 61.06 77 THR A C 1
ATOM 609 O O . THR A 1 77 ? 3.974 16.522 -44.776 1.00 61.06 77 THR A O 1
ATOM 612 N N . PHE A 1 78 ? 3.114 15.434 -43.019 1.00 61.84 78 PHE A N 1
ATOM 613 C CA . PHE A 1 78 ? 1.933 16.297 -42.930 1.00 61.84 78 PHE A CA 1
ATOM 614 C C . PHE A 1 78 ? 2.289 17.785 -42.740 1.00 61.84 78 PHE A C 1
ATOM 616 O O . PHE A 1 78 ? 1.669 18.663 -43.337 1.00 61.84 78 PHE A O 1
ATOM 623 N N . ASN A 1 79 ? 3.363 18.082 -41.998 1.00 61.28 79 ASN A N 1
ATOM 624 C CA . ASN A 1 79 ? 3.885 19.445 -41.852 1.00 61.28 79 ASN A CA 1
ATOM 625 C C . ASN A 1 79 ? 4.400 20.011 -43.183 1.00 61.28 79 ASN A C 1
ATOM 627 O O . ASN A 1 79 ? 4.148 21.172 -43.508 1.00 61.28 79 ASN A O 1
ATOM 631 N N . ARG A 1 80 ? 5.090 19.186 -43.982 1.00 66.19 80 ARG A N 1
ATOM 632 C CA . ARG A 1 80 ? 5.545 19.577 -45.319 1.00 66.19 80 ARG A CA 1
ATOM 633 C C . ARG A 1 80 ? 4.364 19.764 -46.271 1.00 66.19 80 ARG A C 1
ATOM 635 O O . ARG A 1 80 ? 4.349 20.758 -46.985 1.00 66.19 80 ARG A O 1
ATOM 642 N N . TYR A 1 81 ? 3.365 18.883 -46.227 1.00 69.12 81 TYR A N 1
ATOM 643 C CA . TYR A 1 81 ? 2.104 19.018 -46.963 1.00 69.12 81 TYR A CA 1
ATOM 644 C C . TYR A 1 81 ? 1.386 20.334 -46.625 1.00 69.12 81 TYR A C 1
ATOM 646 O O . TYR A 1 81 ? 1.008 21.077 -47.528 1.00 69.12 81 TYR A O 1
ATOM 654 N N . LYS A 1 82 ? 1.282 20.689 -45.335 1.00 62.72 82 LYS A N 1
ATOM 655 C CA . LYS A 1 82 ? 0.677 21.952 -44.886 1.00 62.72 82 LYS A CA 1
ATOM 656 C C . LYS A 1 82 ? 1.424 23.168 -45.435 1.00 62.72 82 LYS A C 1
ATOM 658 O O . LYS A 1 82 ? 0.786 24.093 -45.928 1.00 62.72 82 LYS A O 1
ATOM 663 N N . LYS A 1 83 ? 2.761 23.141 -45.407 1.00 70.25 83 LYS A N 1
ATOM 664 C CA . LYS A 1 83 ? 3.607 24.205 -45.966 1.00 70.25 83 LYS A CA 1
ATOM 665 C C . LYS A 1 83 ? 3.457 24.324 -47.489 1.00 70.25 83 LYS A C 1
ATOM 667 O O . LYS A 1 83 ? 3.308 25.423 -48.001 1.00 70.25 83 LYS A O 1
ATOM 672 N N . LEU A 1 84 ? 3.417 23.206 -48.212 1.00 69.19 84 LEU A N 1
ATOM 673 C CA . LEU A 1 84 ? 3.207 23.202 -49.667 1.00 69.19 84 LEU A CA 1
ATOM 674 C C . LEU A 1 84 ? 1.802 23.691 -50.056 1.00 69.19 84 LEU A C 1
ATOM 676 O O . LEU A 1 84 ? 1.659 24.422 -51.032 1.00 69.19 84 LEU A O 1
ATOM 680 N N . SER A 1 85 ? 0.777 23.333 -49.276 1.00 66.19 85 SER A N 1
ATOM 681 C CA . SER A 1 85 ? -0.595 23.843 -49.420 1.00 66.19 85 SER A CA 1
ATOM 682 C C . SER A 1 85 ? -0.685 25.348 -49.111 1.00 66.19 85 SER A C 1
ATOM 684 O O . SER A 1 85 ? -1.438 26.067 -49.763 1.00 66.19 85 SER A O 1
ATOM 686 N N . GLN A 1 86 ? 0.109 25.845 -48.154 1.00 67.50 86 GLN A N 1
ATOM 687 C CA . GLN A 1 86 ? 0.240 27.273 -47.833 1.00 67.50 86 GLN A CA 1
ATOM 688 C C . GLN A 1 86 ? 0.919 28.082 -48.934 1.00 67.50 86 GLN A C 1
ATOM 690 O O . GLN A 1 86 ? 0.475 29.184 -49.227 1.00 67.50 86 GLN A O 1
ATOM 695 N N . GLU A 1 87 ? 1.959 27.518 -49.541 1.00 78.12 87 GLU A N 1
ATOM 696 C CA . GLU A 1 87 ? 2.714 28.115 -50.647 1.00 78.12 87 GLU A CA 1
ATOM 697 C C . GLU A 1 87 ? 2.031 27.918 -52.012 1.00 78.12 87 GLU A C 1
ATOM 699 O O . GLU A 1 87 ? 2.638 28.196 -53.041 1.00 78.12 87 GLU A O 1
ATOM 704 N N . GLU A 1 88 ? 0.798 27.401 -52.034 1.00 72.00 88 GLU A N 1
ATOM 705 C CA . GLU A 1 88 ? 0.002 27.157 -53.242 1.00 72.00 88 GLU A CA 1
ATOM 706 C C . GLU A 1 88 ? 0.595 26.177 -54.269 1.00 72.00 88 GLU A C 1
ATOM 708 O O . GLU A 1 88 ? 0.131 26.091 -55.406 1.00 72.00 88 GLU A O 1
ATOM 713 N N . LYS A 1 89 ? 1.550 25.348 -53.850 1.00 71.25 89 LYS A N 1
ATOM 714 C CA . LYS A 1 89 ? 2.269 24.378 -54.693 1.00 71.25 89 LYS A CA 1
ATOM 715 C C . LYS A 1 89 ? 1.566 23.012 -54.803 1.00 71.25 89 LYS A C 1
ATOM 717 O O . LYS A 1 89 ? 2.216 22.018 -55.110 1.00 71.25 89 LYS A O 1
ATOM 722 N N . MET A 1 90 ? 0.264 22.942 -54.507 1.00 67.81 90 MET A N 1
ATOM 723 C CA . MET A 1 90 ? -0.541 21.707 -54.464 1.00 67.81 90 MET A CA 1
ATOM 724 C C . MET A 1 90 ? -1.755 21.789 -55.401 1.00 67.81 90 MET A C 1
ATOM 726 O O . MET A 1 90 ? -2.151 22.879 -55.817 1.00 67.81 90 MET A O 1
ATOM 730 N N . THR A 1 91 ? -2.381 20.644 -55.695 1.00 65.38 91 THR A N 1
ATOM 731 C CA . THR A 1 91 ? -3.589 20.565 -56.534 1.00 65.38 91 THR A CA 1
ATOM 732 C C . THR A 1 91 ? -4.769 21.317 -55.912 1.00 65.38 91 THR A C 1
ATOM 734 O O . THR A 1 91 ? -4.863 21.466 -54.689 1.00 65.38 91 THR A O 1
ATOM 737 N N . GLY A 1 92 ? -5.692 21.796 -56.752 1.00 62.22 92 GLY A N 1
ATOM 738 C CA . GLY A 1 92 ? -6.805 22.651 -56.324 1.00 62.22 92 GLY A CA 1
ATOM 739 C C . GLY A 1 92 ? -7.694 22.030 -55.234 1.00 62.22 92 GLY A C 1
ATOM 740 O O . GLY A 1 92 ? -8.067 22.709 -54.281 1.00 62.22 92 GLY A O 1
ATOM 741 N N . THR A 1 93 ? -7.923 20.717 -55.277 1.00 60.00 93 THR A N 1
ATOM 742 C CA . THR A 1 93 ? -8.645 19.964 -54.234 1.00 60.00 93 THR A CA 1
ATOM 743 C C . THR A 1 93 ? -7.944 20.026 -52.870 1.00 60.00 93 THR A C 1
ATOM 745 O O . THR A 1 93 ? -8.585 20.218 -51.836 1.00 60.00 93 THR A O 1
ATOM 748 N N . HIS A 1 94 ? -6.609 19.937 -52.840 1.00 61.53 94 HIS A N 1
ATOM 749 C CA . HIS A 1 94 ? -5.825 20.052 -51.605 1.00 61.53 94 HIS A CA 1
ATOM 750 C C . HIS A 1 94 ? -5.715 21.496 -51.097 1.00 61.53 94 HIS A C 1
ATOM 752 O O . HIS A 1 94 ? -5.588 21.708 -49.887 1.00 61.53 94 HIS A O 1
ATOM 758 N N . LYS A 1 95 ? -5.813 22.497 -51.986 1.00 62.72 95 LYS A N 1
ATOM 759 C CA . LYS A 1 95 ? -5.982 23.906 -51.588 1.00 62.72 95 LYS A CA 1
ATOM 760 C C . LYS A 1 95 ? -7.331 24.106 -50.882 1.00 62.72 95 LYS A C 1
ATOM 762 O O . LYS A 1 95 ? -7.383 24.685 -49.798 1.00 62.72 95 LYS A O 1
ATOM 767 N N . ASN A 1 96 ? -8.397 23.535 -51.438 1.00 64.19 96 ASN A N 1
ATOM 768 C CA . ASN A 1 96 ? -9.769 23.666 -50.945 1.00 64.19 96 ASN A CA 1
ATOM 769 C C . ASN A 1 96 ? -10.026 22.922 -49.621 1.00 64.19 96 ASN A C 1
ATOM 771 O O . ASN A 1 96 ? -10.724 23.430 -48.738 1.00 64.19 96 ASN A O 1
ATOM 775 N N . ALA A 1 97 ? -9.437 21.738 -49.436 1.00 62.09 97 ALA A N 1
ATOM 776 C CA . ALA A 1 97 ? -9.584 20.941 -48.214 1.00 62.09 97 ALA A CA 1
ATOM 777 C C . ALA A 1 97 ? -8.816 21.510 -47.000 1.00 62.09 97 ALA A C 1
ATOM 779 O O . ALA A 1 97 ? -9.001 21.045 -45.875 1.00 62.09 97 ALA A O 1
ATOM 780 N N . ARG A 1 98 ? -7.967 22.531 -47.194 1.00 65.38 98 ARG A N 1
ATOM 781 C CA . ARG A 1 98 ? -7.093 23.107 -46.158 1.00 65.38 98 ARG A CA 1
ATOM 782 C C . ARG A 1 98 ? -7.850 23.602 -44.925 1.00 65.38 98 ARG A C 1
ATOM 784 O O . ARG A 1 98 ? -7.411 23.349 -43.806 1.00 65.38 98 ARG A O 1
ATOM 791 N N . GLN A 1 99 ? -8.963 24.310 -45.116 1.00 65.94 99 GLN A N 1
ATOM 792 C CA . GLN A 1 99 ? -9.765 24.844 -44.008 1.00 65.94 99 GLN A CA 1
ATOM 793 C C . GLN A 1 99 ? -10.400 23.717 -43.189 1.00 65.94 99 GLN A C 1
ATOM 795 O O . GLN A 1 99 ? -10.286 23.709 -41.966 1.00 65.94 99 GLN A O 1
ATOM 800 N N . THR A 1 100 ? -10.971 22.718 -43.863 1.00 64.88 100 THR A N 1
ATOM 801 C CA . THR A 1 100 ? -11.560 21.533 -43.229 1.00 64.88 100 THR A CA 1
ATOM 802 C C . THR A 1 100 ? -10.517 20.733 -42.452 1.00 64.88 100 THR A C 1
ATOM 804 O O . THR A 1 100 ? 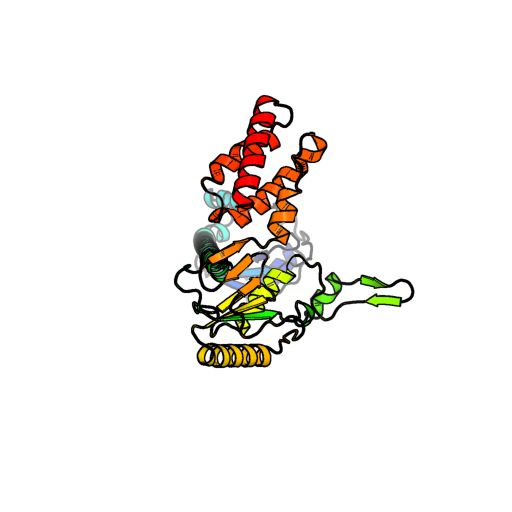-10.751 20.364 -41.306 1.00 64.88 100 THR A O 1
ATOM 807 N N . ILE A 1 101 ? -9.334 20.516 -43.034 1.00 66.44 101 ILE A N 1
ATOM 808 C CA . ILE A 1 101 ? -8.229 19.808 -42.379 1.00 66.44 101 ILE A CA 1
ATOM 809 C C . ILE A 1 101 ? -7.738 20.570 -41.140 1.00 66.44 101 ILE A C 1
ATOM 811 O O . ILE A 1 101 ? -7.534 19.959 -40.092 1.00 66.44 101 ILE A O 1
ATOM 815 N N . ASN A 1 102 ? -7.578 21.896 -41.229 1.00 68.25 102 ASN A N 1
ATOM 816 C CA . ASN A 1 102 ? -7.196 22.712 -40.074 1.00 68.25 102 ASN A CA 1
ATOM 817 C C . ASN A 1 102 ? -8.253 22.636 -38.962 1.00 68.25 102 ASN A C 1
ATOM 819 O O . ASN A 1 102 ? -7.892 22.425 -37.809 1.00 68.25 102 ASN A O 1
ATOM 823 N N . HIS A 1 103 ? -9.538 22.713 -39.313 1.00 70.62 103 HIS A N 1
ATOM 824 C CA . HIS A 1 103 ? -10.637 22.613 -38.355 1.00 70.62 103 HIS A CA 1
ATOM 825 C C . HIS A 1 103 ? -10.690 21.241 -37.658 1.00 70.62 103 HIS A C 1
ATOM 827 O O . HIS A 1 103 ? -10.837 21.156 -36.438 1.00 70.62 103 HIS A O 1
ATOM 833 N N . ILE A 1 104 ? -10.509 20.149 -38.411 1.00 69.56 104 ILE A N 1
ATOM 834 C CA . ILE A 1 104 ? -10.425 18.796 -37.843 1.00 69.56 104 ILE A CA 1
ATOM 835 C C . ILE A 1 104 ? -9.212 18.683 -36.911 1.00 69.56 104 ILE A C 1
ATOM 837 O O . ILE A 1 104 ? -9.331 18.119 -35.825 1.00 69.56 104 ILE A O 1
ATOM 841 N N . GLN A 1 105 ? -8.063 19.251 -37.287 1.00 66.06 105 GLN A N 1
ATOM 842 C CA . GLN A 1 105 ? -6.861 19.223 -36.455 1.00 66.06 105 GLN A CA 1
ATOM 843 C C . GLN A 1 105 ? -7.039 20.011 -35.151 1.00 66.06 105 GLN A C 1
ATOM 845 O O . GLN A 1 105 ? -6.621 19.541 -34.095 1.00 66.06 105 GLN A O 1
ATOM 850 N N . GLU A 1 106 ? -7.682 21.177 -35.196 1.00 76.50 106 GLU A N 1
ATOM 851 C CA . GLU A 1 106 ? -8.030 21.954 -34.001 1.00 76.50 106 GLU A CA 1
ATOM 852 C C . GLU A 1 106 ? -8.956 21.162 -33.074 1.00 76.50 106 GLU A C 1
ATOM 854 O O . GLU A 1 106 ? -8.720 21.102 -31.866 1.00 76.50 106 GLU A O 1
ATOM 859 N N . LYS A 1 107 ? -9.956 20.474 -33.639 1.00 73.75 107 LYS A N 1
ATOM 860 C CA . LYS A 1 107 ? -10.859 19.601 -32.882 1.00 73.75 107 LYS A CA 1
ATOM 861 C C . LYS A 1 107 ? -10.122 18.416 -32.252 1.00 73.75 107 LYS A C 1
ATOM 863 O O . LYS A 1 107 ? -10.340 18.132 -31.077 1.00 73.75 107 LYS A O 1
ATOM 868 N N . ILE A 1 108 ? -9.223 17.760 -32.989 1.00 68.25 108 ILE A N 1
ATOM 869 C CA . ILE A 1 108 ? -8.380 16.672 -32.466 1.00 68.25 108 ILE A CA 1
ATOM 870 C C . ILE A 1 108 ? -7.498 17.182 -31.325 1.00 68.25 108 ILE A C 1
ATOM 872 O O . ILE A 1 108 ? -7.461 16.557 -30.270 1.00 68.25 108 ILE A O 1
ATOM 876 N N . ASN A 1 109 ? -6.838 18.329 -31.496 1.00 78.38 109 ASN A N 1
ATOM 877 C CA . ASN A 1 109 ? -5.977 18.911 -30.466 1.00 78.38 109 ASN A CA 1
ATOM 878 C C . ASN A 1 109 ? -6.777 19.261 -29.199 1.00 78.38 109 ASN A C 1
ATOM 880 O O . ASN A 1 109 ? -6.324 18.984 -28.089 1.00 78.38 109 ASN A O 1
ATOM 884 N N . ARG A 1 110 ? -7.988 19.818 -29.357 1.00 85.81 110 ARG A N 1
ATOM 885 C CA . ARG A 1 110 ? -8.893 20.125 -28.240 1.00 85.81 110 ARG A CA 1
ATOM 886 C C . ARG A 1 110 ? -9.302 18.862 -27.485 1.00 85.81 110 ARG A C 1
ATOM 888 O O . ARG A 1 110 ? -9.156 18.818 -26.268 1.00 85.81 110 ARG A O 1
ATOM 895 N N . LEU A 1 111 ? -9.735 17.825 -28.204 1.00 76.12 111 LEU A N 1
ATOM 896 C CA . LEU A 1 111 ? -10.119 16.539 -27.614 1.00 76.12 111 LEU A CA 1
ATOM 897 C C . LEU A 1 111 ? -8.934 15.846 -26.928 1.00 76.12 111 LEU A C 1
ATOM 899 O O . LEU A 1 111 ? -9.087 15.280 -25.851 1.00 76.12 111 LEU A O 1
ATOM 903 N N . GLN A 1 112 ? -7.733 15.913 -27.505 1.00 75.88 112 GLN A N 1
ATOM 904 C CA . GLN A 1 112 ? -6.524 15.375 -26.877 1.00 75.88 112 GLN A CA 1
ATOM 905 C C . GLN A 1 112 ? -6.185 16.099 -25.569 1.00 75.88 112 GLN A C 1
ATOM 907 O O . GLN A 1 112 ? -5.795 15.449 -24.596 1.00 75.88 112 GLN A O 1
ATOM 912 N N . GLN A 1 113 ? -6.354 17.422 -25.528 1.00 84.69 113 GLN A N 1
ATOM 913 C CA . GLN A 1 113 ? -6.152 18.209 -24.315 1.00 84.69 113 GLN A CA 1
ATOM 914 C C . GLN A 1 113 ? -7.205 17.875 -23.248 1.00 84.69 113 GLN A C 1
ATOM 916 O O . GLN A 1 113 ? -6.854 17.684 -22.087 1.00 84.69 113 GLN A O 1
ATOM 921 N N . GLU A 1 114 ? -8.468 17.722 -23.640 1.00 83.38 114 GLU A N 1
ATOM 922 C CA . GLU A 1 114 ? -9.562 17.327 -22.748 1.00 83.38 114 GLU A CA 1
ATOM 923 C C . GLU A 1 114 ? -9.340 15.925 -22.159 1.00 83.38 114 GLU A C 1
ATOM 925 O O . GLU A 1 114 ? -9.399 15.742 -20.946 1.00 83.38 114 GLU A O 1
ATOM 930 N N . VAL A 1 115 ? -8.943 14.948 -22.983 1.00 73.31 115 VAL A N 1
ATOM 931 C CA . VAL A 1 115 ? -8.558 13.602 -22.521 1.00 73.31 115 VAL A CA 1
ATOM 932 C C . VAL A 1 115 ? -7.371 13.655 -21.555 1.00 73.31 115 VAL A C 1
ATOM 934 O O . VAL A 1 115 ? -7.322 12.890 -20.591 1.00 73.31 115 VAL A O 1
ATOM 937 N N . LYS A 1 116 ? -6.398 14.543 -21.785 1.00 79.75 116 LYS A N 1
ATOM 938 C CA . LYS A 1 116 ? -5.247 14.719 -20.891 1.00 79.75 116 LYS A CA 1
ATOM 939 C C . LYS A 1 116 ? -5.667 15.282 -19.531 1.00 79.75 116 LYS A C 1
ATOM 941 O O . LYS A 1 116 ? -5.189 14.779 -18.514 1.00 79.75 116 LYS A O 1
ATOM 946 N N . GLU A 1 117 ? -6.561 16.269 -19.505 1.00 80.94 117 GLU A N 1
ATOM 947 C CA . GLU A 1 117 ? -7.102 16.824 -18.259 1.00 80.94 117 GLU A CA 1
ATOM 948 C C . GLU A 1 117 ? -7.975 15.810 -17.516 1.00 80.94 117 GLU A C 1
ATOM 950 O O . GLU A 1 117 ? -7.777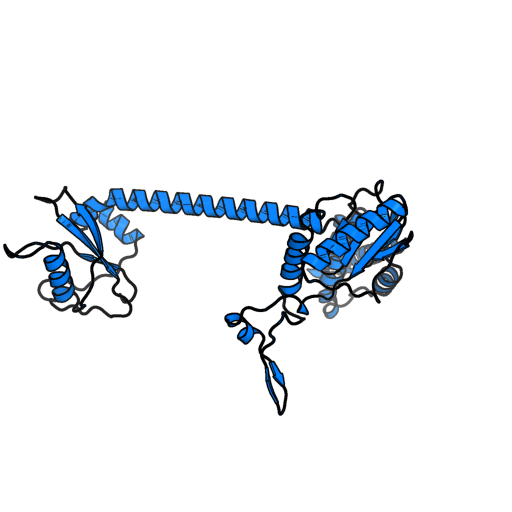 15.610 -16.320 1.00 80.94 117 GLU A O 1
ATOM 955 N N . LEU A 1 118 ? -8.840 15.068 -18.213 1.00 69.88 118 LEU A N 1
ATOM 956 C CA . LEU A 1 118 ? -9.631 13.988 -17.613 1.00 69.88 118 LEU A CA 1
ATOM 957 C C . LEU A 1 118 ? -8.740 12.896 -17.007 1.00 69.88 118 LEU A C 1
ATOM 959 O O . LEU A 1 118 ? -8.978 12.454 -15.888 1.00 69.88 118 LEU A O 1
ATOM 963 N N . ARG A 1 119 ? -7.655 12.499 -17.686 1.00 63.94 119 ARG A N 1
ATOM 964 C CA . ARG A 1 119 ? -6.662 11.560 -17.126 1.00 63.94 119 ARG A CA 1
ATOM 965 C C . ARG A 1 119 ? -5.946 12.128 -15.904 1.00 63.94 119 ARG A C 1
ATOM 967 O O . ARG A 1 119 ? -5.609 11.382 -14.988 1.00 63.94 119 ARG A O 1
ATOM 974 N N . LYS A 1 120 ? -5.678 13.434 -15.879 1.00 71.12 120 LYS A N 1
ATOM 975 C CA . LYS A 1 120 ? -5.060 14.112 -14.733 1.00 71.12 120 LYS A CA 1
ATOM 976 C C . LYS A 1 120 ? -6.020 14.166 -13.544 1.00 71.12 120 LYS A C 1
ATOM 978 O O . LYS A 1 120 ? -5.602 13.845 -12.438 1.00 71.12 120 LYS A O 1
ATOM 983 N N . GLN A 1 121 ? -7.290 14.491 -13.780 1.00 61.28 121 GLN A N 1
ATOM 984 C CA . GLN A 1 121 ? -8.354 14.431 -12.778 1.00 61.28 121 GLN A CA 1
ATOM 985 C C . GLN A 1 121 ? -8.534 13.006 -12.255 1.00 61.28 121 GLN A C 1
ATOM 987 O O . GLN A 1 121 ? -8.503 12.807 -11.048 1.00 61.28 121 GLN A O 1
ATOM 992 N N . GLN A 1 122 ? -8.600 12.007 -13.137 1.00 53.19 122 GLN A N 1
ATOM 993 C CA . GLN A 1 122 ? -8.670 10.597 -12.755 1.00 53.19 122 GLN A CA 1
ATOM 994 C C . GLN A 1 122 ? -7.463 10.179 -11.908 1.00 53.19 122 GLN A C 1
ATOM 996 O O . GLN A 1 122 ? -7.640 9.536 -10.883 1.00 53.19 122 GLN A O 1
ATOM 1001 N N . ASN A 1 123 ? -6.243 10.577 -12.280 1.00 51.56 123 ASN A N 1
ATOM 1002 C CA . ASN A 1 123 ? -5.044 10.300 -11.486 1.00 51.56 123 ASN A CA 1
ATOM 1003 C C . ASN A 1 123 ? -5.047 11.024 -10.134 1.00 51.56 123 ASN A C 1
ATOM 1005 O O . ASN A 1 123 ? -4.533 10.474 -9.166 1.00 51.56 123 ASN A O 1
ATOM 1009 N N . ASN A 1 124 ? -5.587 12.241 -10.053 1.00 50.53 124 ASN A N 1
ATOM 1010 C CA . ASN A 1 124 ? -5.719 12.966 -8.791 1.00 50.53 124 ASN A CA 1
ATOM 1011 C C . ASN A 1 124 ? -6.761 12.310 -7.889 1.00 50.53 124 ASN A C 1
ATOM 1013 O O . ASN A 1 124 ? -6.438 12.018 -6.749 1.00 50.53 124 ASN A O 1
ATOM 1017 N N . ILE A 1 125 ? -7.938 11.974 -8.419 1.00 44.44 125 ILE A N 1
ATOM 1018 C CA . ILE A 1 125 ? -8.973 11.214 -7.709 1.00 44.44 125 ILE A CA 1
ATOM 1019 C C . ILE A 1 125 ? -8.415 9.864 -7.265 1.00 44.44 125 ILE A C 1
ATOM 1021 O O . ILE A 1 125 ? -8.611 9.463 -6.131 1.00 44.44 125 ILE A O 1
ATOM 1025 N N . GLN A 1 126 ? -7.658 9.170 -8.115 1.00 37.31 126 GLN A N 1
ATOM 1026 C CA . GLN A 1 126 ? -7.051 7.892 -7.761 1.00 37.31 126 GLN A CA 1
ATOM 1027 C C . GLN A 1 126 ? -5.949 8.048 -6.707 1.00 37.31 126 GLN A C 1
ATOM 1029 O O . GLN A 1 126 ? -5.827 7.184 -5.848 1.00 37.31 126 GLN A O 1
ATOM 1034 N N . LYS A 1 127 ? -5.169 9.136 -6.725 1.00 41.69 127 LYS A N 1
ATOM 1035 C CA . LYS A 1 127 ? -4.206 9.470 -5.662 1.00 41.69 127 LYS A CA 1
ATOM 1036 C C . LYS A 1 127 ? -4.895 9.861 -4.362 1.00 41.69 127 LYS A C 1
ATOM 1038 O O . LYS A 1 127 ? -4.413 9.464 -3.315 1.00 41.69 127 LYS A O 1
ATOM 1043 N N . GLU A 1 128 ? -5.991 10.608 -4.418 1.00 38.31 128 GLU A N 1
ATOM 1044 C CA . GLU A 1 128 ? -6.808 10.944 -3.254 1.00 38.31 128 GLU A CA 1
ATOM 1045 C C . GLU A 1 128 ? -7.439 9.677 -2.686 1.00 38.31 128 GLU A C 1
ATOM 1047 O O . GLU A 1 128 ? -7.174 9.357 -1.540 1.00 38.31 128 GLU A O 1
ATOM 1052 N N . LEU A 1 129 ? -8.136 8.875 -3.491 1.00 30.08 129 LEU A N 1
ATOM 1053 C CA . LEU A 1 129 ? -8.665 7.569 -3.093 1.00 30.08 129 LEU A CA 1
ATOM 1054 C C . LEU A 1 129 ? -7.574 6.682 -2.499 1.00 30.08 129 LEU A C 1
ATOM 1056 O O . LEU A 1 129 ? -7.766 6.174 -1.405 1.00 30.08 129 LEU A O 1
ATOM 1060 N N . THR A 1 130 ? -6.405 6.586 -3.146 1.00 31.09 130 THR A N 1
ATOM 1061 C CA . THR A 1 130 ? -5.257 5.850 -2.596 1.00 31.09 130 THR A CA 1
ATOM 1062 C C . THR A 1 130 ? -4.847 6.443 -1.252 1.00 31.09 130 THR A C 1
ATOM 1064 O O . THR A 1 130 ? -4.765 5.696 -0.297 1.00 31.09 130 THR A O 1
ATOM 1067 N N . ASN A 1 131 ? -4.672 7.760 -1.125 1.00 35.16 131 ASN A N 1
ATOM 1068 C CA . ASN A 1 131 ? -4.324 8.415 0.139 1.00 35.16 131 ASN A CA 1
ATOM 1069 C C . ASN A 1 131 ? -5.390 8.226 1.229 1.00 35.16 131 ASN A C 1
ATOM 1071 O O . ASN A 1 131 ? -5.031 8.205 2.397 1.00 35.16 131 ASN A O 1
ATOM 1075 N N . TRP A 1 132 ? -6.671 8.086 0.877 1.00 29.97 132 TRP A N 1
ATOM 1076 C CA . TRP A 1 132 ? -7.772 7.819 1.806 1.00 29.97 132 TRP A CA 1
ATOM 1077 C C . TRP A 1 132 ? -7.811 6.346 2.234 1.00 29.97 132 TRP A C 1
ATOM 1079 O O . TRP A 1 132 ? -7.928 6.063 3.423 1.00 29.97 132 TRP A O 1
ATOM 1089 N N . THR A 1 133 ? -7.626 5.408 1.302 1.00 31.89 133 THR A N 1
ATOM 1090 C CA . THR A 1 133 ? -7.569 3.961 1.575 1.00 31.89 133 THR A CA 1
ATOM 1091 C C . THR A 1 133 ? -6.244 3.533 2.205 1.00 31.89 133 THR A C 1
ATOM 1093 O O . THR A 1 133 ? -6.184 2.544 2.925 1.00 31.89 133 THR A O 1
ATOM 1096 N N . THR A 1 134 ? -5.170 4.285 1.957 1.00 36.62 134 THR A N 1
ATOM 1097 C CA . THR A 1 134 ? -3.835 4.106 2.538 1.00 36.62 134 THR A CA 1
ATOM 1098 C C . THR A 1 134 ? -3.514 5.174 3.568 1.00 36.62 134 THR A C 1
ATOM 1100 O O . THR A 1 134 ? -2.325 5.356 3.847 1.00 36.62 134 THR A O 1
ATOM 1103 N N . LYS A 1 135 ? -4.513 5.886 4.128 1.00 41.94 135 LYS A N 1
ATOM 1104 C CA . LYS A 1 135 ? -4.263 6.711 5.315 1.00 41.94 135 LYS A CA 1
ATOM 1105 C C . LYS A 1 135 ? -3.499 5.816 6.281 1.00 41.94 135 LYS A C 1
ATOM 1107 O O . LYS A 1 135 ? -3.996 4.726 6.587 1.00 41.94 135 LYS A O 1
ATOM 1112 N N . PRO A 1 136 ? -2.276 6.195 6.687 1.00 44.53 136 PRO A N 1
ATOM 1113 C CA . PRO A 1 136 ? -1.589 5.472 7.730 1.00 44.53 136 PRO A CA 1
ATOM 1114 C C . PRO A 1 136 ? -2.585 5.276 8.870 1.00 44.53 136 PRO A C 1
ATOM 1116 O O . PRO A 1 136 ? -3.315 6.207 9.209 1.00 44.53 136 PRO A O 1
ATOM 1119 N N . ILE A 1 137 ? -2.613 4.092 9.482 1.00 48.81 137 ILE A N 1
ATOM 1120 C CA . ILE A 1 137 ? -3.382 3.835 10.717 1.00 48.81 137 ILE A CA 1
ATOM 1121 C C . ILE A 1 137 ? -3.137 4.959 11.758 1.00 48.81 137 ILE A C 1
ATOM 1123 O O . ILE A 1 137 ? -3.954 5.225 12.631 1.00 48.81 137 ILE A O 1
ATOM 1127 N N . THR A 1 138 ? -2.014 5.664 11.631 1.00 43.12 138 THR A N 1
ATOM 1128 C CA . THR A 1 138 ? -1.561 6.781 12.454 1.00 43.12 138 THR A CA 1
ATOM 1129 C C . THR A 1 138 ? -2.206 8.147 12.135 1.00 43.12 138 THR A C 1
ATOM 1131 O O . THR A 1 138 ? -2.106 9.040 12.971 1.00 43.12 138 THR A O 1
ATOM 1134 N N . GLU A 1 139 ? -2.869 8.329 10.982 1.00 41.28 139 GLU A N 1
ATOM 1135 C CA . GLU A 1 139 ? -3.491 9.596 10.526 1.00 41.28 139 GLU A CA 1
ATOM 1136 C C . GLU A 1 139 ? -5.031 9.581 10.513 1.00 41.28 139 GLU A C 1
ATOM 1138 O O . GLU A 1 139 ? -5.680 10.619 10.367 1.00 41.28 139 GLU A O 1
ATOM 1143 N N . THR A 1 140 ? -5.657 8.422 10.688 1.00 48.09 140 THR A N 1
ATOM 1144 C CA . THR A 1 140 ? -7.045 8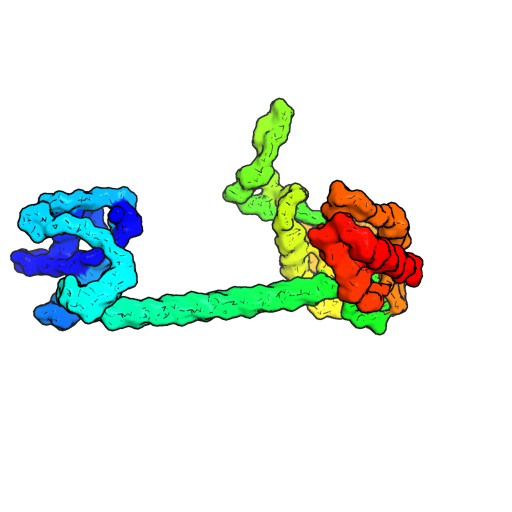.338 11.165 1.00 48.09 140 THR A CA 1
ATOM 1145 C C . THR A 1 140 ? -7.072 8.910 12.580 1.00 48.09 140 THR A C 1
ATOM 1147 O O . THR A 1 140 ? -6.530 8.283 13.487 1.00 48.09 140 THR A O 1
ATOM 1150 N N . ASN A 1 141 ? -7.607 10.132 12.726 1.00 39.91 141 ASN A N 1
ATOM 1151 C CA . ASN A 1 141 ? -7.702 10.926 13.958 1.00 39.91 141 ASN A CA 1
ATOM 1152 C C . ASN A 1 141 ? -7.562 10.084 15.236 1.00 39.91 141 ASN A C 1
ATOM 1154 O O . ASN A 1 141 ? -8.453 9.309 15.583 1.00 39.91 141 ASN A O 1
ATOM 1158 N N . ASN A 1 142 ? -6.449 10.273 15.953 1.00 42.78 142 ASN A N 1
ATOM 1159 C CA . ASN A 1 142 ? -6.107 9.531 17.172 1.00 42.78 142 ASN A CA 1
ATOM 1160 C C . ASN A 1 142 ? -7.184 9.599 18.278 1.00 42.78 142 ASN A C 1
ATOM 1162 O O . ASN A 1 142 ? -7.181 8.762 19.175 1.00 42.78 142 ASN A O 1
ATOM 1166 N N . GLU A 1 143 ? -8.128 10.542 18.206 1.00 39.09 143 GLU A N 1
ATOM 1167 C CA . GLU A 1 143 ? -9.253 10.665 19.145 1.00 39.09 143 GLU A CA 1
ATOM 1168 C C . GLU A 1 143 ? -10.449 9.744 18.834 1.00 39.09 143 GLU A C 1
ATOM 1170 O O . GLU A 1 143 ? -11.310 9.558 19.690 1.00 39.09 143 GLU A O 1
ATOM 1175 N N . GLN A 1 144 ? -10.514 9.141 17.641 1.00 43.66 144 GLN A N 1
ATOM 1176 C CA . GLN A 1 144 ? -11.657 8.329 17.197 1.00 43.66 144 GLN A CA 1
ATOM 1177 C C . GLN A 1 144 ? -11.398 6.818 17.193 1.00 43.66 144 GLN A C 1
ATOM 1179 O O . GLN A 1 144 ? -12.269 6.052 16.774 1.00 43.66 144 GLN A O 1
ATOM 1184 N N . TRP A 1 145 ? -10.241 6.350 17.673 1.00 47.81 145 TRP A N 1
ATOM 1185 C CA . TRP A 1 145 ? -9.992 4.912 17.763 1.00 47.81 145 TRP A CA 1
ATOM 1186 C C . TRP A 1 145 ? -10.818 4.294 18.883 1.00 47.81 145 TRP A C 1
ATOM 1188 O O . TRP A 1 145 ? -10.555 4.421 20.079 1.00 47.81 145 TRP A O 1
ATOM 1198 N N . LYS A 1 146 ? -11.878 3.646 18.426 1.00 53.19 146 LYS A N 1
ATOM 1199 C CA . LYS A 1 146 ? -12.945 3.079 19.220 1.00 53.19 146 LYS A CA 1
ATOM 1200 C C . LYS A 1 146 ? -12.429 1.893 20.062 1.00 53.19 146 LYS A C 1
ATOM 1202 O O . LYS A 1 146 ? -11.434 1.260 19.718 1.00 53.19 146 LYS A O 1
ATOM 1207 N N . ARG A 1 147 ? -13.082 1.615 21.199 1.00 52.56 147 ARG A N 1
ATOM 1208 C CA . ARG A 1 147 ? -12.604 0.717 22.278 1.00 52.56 147 ARG A CA 1
ATOM 1209 C C . ARG A 1 147 ? -12.318 -0.737 21.875 1.00 52.56 147 ARG A C 1
ATOM 1211 O O . ARG A 1 147 ? -11.709 -1.458 22.668 1.00 52.56 147 ARG A O 1
ATOM 1218 N N . ILE A 1 148 ? -12.812 -1.175 20.722 1.00 53.41 148 ILE A N 1
ATOM 1219 C CA . ILE A 1 148 ? -12.708 -2.542 20.220 1.00 53.41 148 ILE A CA 1
ATOM 1220 C C . ILE A 1 148 ? -12.279 -2.497 18.755 1.00 53.41 148 ILE A C 1
ATOM 1222 O O . ILE A 1 148 ? -12.842 -1.746 17.958 1.00 53.41 148 ILE A O 1
ATOM 1226 N N . VAL A 1 149 ? -11.286 -3.315 18.417 1.00 55.44 149 VAL A N 1
ATOM 1227 C CA . VAL A 1 149 ? -10.733 -3.466 17.076 1.00 55.44 149 VAL A CA 1
ATOM 1228 C C . VAL A 1 149 ? -10.781 -4.932 16.655 1.00 55.44 149 VAL A C 1
ATOM 1230 O O . VAL A 1 149 ? -10.412 -5.826 17.424 1.00 55.44 149 VAL A O 1
ATOM 1233 N N . GLU A 1 150 ? -11.197 -5.176 15.416 1.00 58.34 150 GLU A N 1
ATOM 1234 C CA . GLU A 1 150 ? -11.176 -6.496 14.788 1.00 58.34 150 GLU A CA 1
ATOM 1235 C C . GLU A 1 150 ? -10.343 -6.494 13.512 1.00 58.34 150 GLU A C 1
ATOM 1237 O O . GLU A 1 150 ? -10.283 -5.485 12.813 1.00 58.34 150 GLU A O 1
ATOM 1242 N N . SER A 1 151 ? -9.715 -7.629 13.199 1.00 64.69 151 SER A N 1
ATOM 1243 C CA . SER A 1 151 ? -8.997 -7.840 11.939 1.00 64.69 151 SER A CA 1
ATOM 1244 C C . SER A 1 151 ? -9.502 -9.095 11.245 1.00 64.69 151 SER A C 1
ATOM 1246 O O . SER A 1 151 ? -9.551 -10.162 11.863 1.00 64.69 151 SER A O 1
ATOM 1248 N N . ILE A 1 152 ? -9.856 -8.977 9.964 1.00 60.31 152 ILE A N 1
ATOM 1249 C CA . ILE A 1 152 ? -10.398 -10.068 9.146 1.00 60.31 152 ILE A CA 1
ATOM 1250 C C . ILE A 1 152 ? -9.559 -10.210 7.869 1.00 60.31 152 ILE A C 1
ATOM 1252 O O . ILE A 1 152 ? -9.882 -9.601 6.846 1.00 60.31 152 ILE A O 1
ATOM 1256 N N . PRO A 1 153 ? -8.488 -11.025 7.888 1.00 60.91 153 PRO A N 1
ATOM 1257 C CA . PRO A 1 153 ? -7.681 -11.253 6.698 1.00 60.91 153 PRO A CA 1
ATOM 1258 C C . PRO A 1 153 ? -8.437 -12.112 5.687 1.00 60.91 153 PRO A C 1
ATOM 1260 O O . PRO A 1 153 ? -8.922 -13.203 6.010 1.00 60.91 153 PRO A O 1
ATOM 1263 N N . THR A 1 154 ? -8.508 -11.663 4.441 1.00 63.81 154 THR A N 1
ATOM 1264 C CA . THR A 1 154 ? -9.086 -12.439 3.341 1.00 63.81 154 THR A CA 1
ATOM 1265 C C . THR A 1 154 ? -8.036 -13.330 2.682 1.00 63.81 154 THR A C 1
ATOM 1267 O O . THR A 1 154 ? -6.826 -13.111 2.729 1.00 63.81 154 THR A O 1
ATOM 1270 N N . THR A 1 155 ? -8.487 -14.421 2.075 1.00 64.25 155 THR A N 1
ATOM 1271 C CA . THR A 1 155 ? -7.625 -15.200 1.184 1.00 64.25 155 THR A CA 1
ATOM 1272 C C . THR A 1 155 ? -7.363 -14.332 -0.057 1.00 64.25 155 THR A C 1
ATOM 1274 O O . THR A 1 155 ? -8.309 -13.836 -0.642 1.00 64.25 155 THR A O 1
ATOM 1277 N N . ARG A 1 156 ? -6.088 -14.070 -0.388 1.00 70.81 156 ARG A N 1
ATOM 1278 C CA . ARG A 1 156 ? -5.632 -13.060 -1.374 1.00 70.81 156 ARG A CA 1
ATOM 1279 C C . ARG A 1 156 ? -6.007 -13.380 -2.840 1.00 70.81 156 ARG A C 1
ATOM 1281 O O . ARG A 1 156 ? -7.151 -13.602 -3.215 1.00 70.81 156 ARG A O 1
ATOM 1288 N N . PHE A 1 157 ? -5.003 -13.416 -3.712 1.00 70.00 157 PHE A N 1
ATOM 1289 C CA . PHE A 1 157 ? -5.137 -13.269 -5.156 1.00 70.00 157 PHE A CA 1
ATOM 1290 C C . PHE A 1 157 ? -5.857 -14.433 -5.850 1.00 70.00 157 PHE A C 1
ATOM 1292 O O . PHE A 1 157 ? -6.406 -14.245 -6.932 1.00 70.00 157 PHE A O 1
ATOM 1299 N N . TYR A 1 158 ? -5.956 -15.605 -5.212 1.00 73.81 158 TYR A N 1
ATOM 1300 C CA . TYR A 1 158 ? -6.606 -16.781 -5.799 1.00 73.81 158 TYR A CA 1
ATOM 1301 C C . TYR A 1 158 ? -8.115 -16.640 -6.044 1.00 73.81 158 TYR A C 1
ATOM 1303 O O . TYR A 1 158 ? -8.683 -17.462 -6.761 1.00 73.81 158 TYR A O 1
ATOM 1311 N N . HIS A 1 159 ? -8.772 -15.603 -5.517 1.00 71.75 159 HIS A N 1
ATOM 1312 C CA . HIS A 1 159 ? -10.172 -15.318 -5.864 1.00 71.75 159 HIS A CA 1
ATOM 1313 C C . HIS A 1 159 ? -10.324 -14.617 -7.204 1.00 71.75 159 HIS A C 1
ATOM 1315 O O . HIS A 1 159 ? -11.363 -14.753 -7.846 1.00 71.75 159 HIS A O 1
ATOM 1321 N N . ILE A 1 160 ? -9.284 -13.931 -7.681 1.00 81.00 160 ILE A N 1
ATOM 1322 C CA . ILE A 1 160 ? -9.352 -13.147 -8.911 1.00 81.00 160 ILE A CA 1
ATOM 1323 C C . ILE A 1 160 ? -9.206 -14.084 -10.118 1.00 81.00 160 ILE A C 1
ATOM 1325 O O . ILE A 1 160 ? -8.137 -14.682 -10.292 1.00 81.00 160 ILE A O 1
ATOM 1329 N N . PRO A 1 161 ? -10.245 -14.241 -10.961 1.00 87.38 161 PRO A N 1
ATOM 1330 C CA . PRO A 1 161 ? -10.123 -14.976 -12.212 1.00 87.38 161 PRO A CA 1
ATOM 1331 C C . PRO A 1 161 ? -9.227 -14.230 -13.201 1.00 87.38 161 PRO A C 1
ATOM 1333 O O . PRO A 1 161 ? -9.314 -13.013 -13.337 1.00 87.38 161 PRO A O 1
ATOM 1336 N N . ILE A 1 162 ? -8.394 -14.979 -13.924 1.00 89.31 162 ILE A N 1
ATOM 1337 C CA . ILE A 1 162 ? -7.667 -14.456 -15.081 1.00 89.31 162 ILE A CA 1
ATOM 1338 C C . ILE A 1 162 ? -8.488 -14.765 -16.331 1.00 89.31 162 ILE A C 1
ATOM 1340 O O . ILE A 1 162 ? -8.875 -15.920 -16.574 1.00 89.31 162 ILE A O 1
ATOM 1344 N N . GLU A 1 163 ? -8.729 -13.735 -17.137 1.00 90.38 163 GLU A N 1
ATOM 1345 C CA . GLU A 1 163 ? -9.375 -13.870 -18.438 1.00 90.38 163 GLU A CA 1
ATOM 1346 C C . GLU A 1 163 ? -8.581 -14.829 -19.333 1.00 90.38 163 GLU A C 1
ATOM 1348 O O . GLU A 1 163 ? -7.348 -14.831 -19.323 1.00 90.38 163 GLU A O 1
ATOM 1353 N N . LYS A 1 164 ? -9.282 -15.680 -20.090 1.00 93.38 164 LYS A N 1
ATOM 1354 C CA . LYS A 1 164 ? -8.677 -16.821 -20.798 1.00 93.38 164 LYS A CA 1
ATOM 1355 C C . LYS A 1 164 ? -7.510 -16.406 -21.703 1.00 93.38 164 LYS A C 1
ATOM 1357 O O . LYS A 1 164 ? -6.509 -17.114 -21.747 1.00 93.38 164 LYS A O 1
ATOM 1362 N N . GLU A 1 165 ? -7.615 -15.252 -22.359 1.00 94.00 165 GLU A N 1
ATOM 1363 C CA . GLU A 1 165 ? -6.589 -14.716 -23.259 1.00 94.00 165 GLU A CA 1
ATOM 1364 C C . GLU A 1 165 ? -5.272 -14.349 -22.549 1.00 94.00 165 GLU A C 1
ATOM 1366 O O . GLU A 1 165 ? -4.193 -14.517 -23.124 1.00 94.00 165 GLU A O 1
ATOM 1371 N N . TYR A 1 166 ? -5.333 -13.910 -21.286 1.00 91.12 166 TYR A N 1
ATOM 1372 C CA . TYR A 1 166 ? -4.157 -13.449 -20.538 1.00 91.12 166 TYR A CA 1
ATOM 1373 C C . TYR A 1 166 ? -3.434 -14.559 -19.765 1.00 91.12 166 TYR A C 1
ATOM 1375 O O . TYR A 1 166 ? -2.301 -14.358 -19.329 1.00 91.12 166 TYR A O 1
ATOM 1383 N N . ARG A 1 167 ? -4.032 -15.747 -19.606 1.00 93.31 167 ARG A N 1
ATOM 1384 C CA . ARG A 1 167 ? -3.448 -16.849 -18.807 1.00 93.31 167 ARG A CA 1
ATOM 1385 C C . ARG A 1 167 ? -2.075 -17.302 -19.304 1.00 93.31 167 ARG A C 1
ATOM 1387 O O . ARG A 1 167 ? -1.223 -17.663 -18.497 1.00 93.31 167 ARG A O 1
ATOM 1394 N N . LYS A 1 168 ? -1.834 -17.212 -20.617 1.00 93.00 168 LYS A N 1
ATOM 1395 C CA . LYS A 1 168 ? -0.552 -17.552 -21.258 1.00 93.00 168 LYS A CA 1
ATOM 1396 C C . LYS A 1 168 ? 0.638 -16.743 -20.727 1.00 93.00 168 LYS A C 1
ATOM 1398 O O . LYS A 1 168 ? 1.745 -17.263 -20.696 1.00 93.00 168 LYS A O 1
ATOM 1403 N N . TYR A 1 169 ? 0.420 -15.508 -20.264 1.00 91.12 169 TYR A N 1
ATOM 1404 C CA . TYR A 1 169 ? 1.484 -14.660 -19.706 1.00 91.12 169 TYR A CA 1
ATOM 1405 C C . TYR A 1 169 ? 1.937 -15.096 -18.308 1.00 91.12 169 TYR A C 1
ATOM 1407 O O . TYR A 1 169 ? 2.948 -14.610 -17.810 1.00 91.12 169 TYR A O 1
ATOM 1415 N N . PHE A 1 170 ? 1.196 -16.010 -17.683 1.00 90.38 170 PHE A N 1
ATOM 1416 C CA . PHE A 1 170 ? 1.489 -16.565 -16.366 1.00 90.38 170 PHE A CA 1
ATOM 1417 C C . PHE A 1 170 ? 1.839 -18.057 -16.437 1.00 90.38 170 PHE A C 1
ATOM 1419 O O . PHE A 1 170 ? 1.792 -18.744 -15.417 1.00 90.38 170 PHE A O 1
ATOM 1426 N N . ALA A 1 171 ? 2.126 -18.577 -17.635 1.00 92.00 171 ALA A N 1
ATOM 1427 C CA . ALA A 1 171 ? 2.442 -19.984 -17.821 1.00 92.00 171 ALA A CA 1
ATOM 1428 C C . ALA A 1 171 ? 3.740 -20.366 -17.092 1.00 92.00 171 ALA A C 1
ATOM 1430 O O . ALA A 1 171 ? 4.704 -19.601 -17.087 1.00 92.00 171 ALA A O 1
ATOM 1431 N N . TYR A 1 172 ? 3.769 -21.560 -16.506 1.00 91.31 172 TYR A N 1
ATOM 1432 C CA . TYR A 1 172 ? 4.957 -22.120 -15.865 1.00 91.31 172 TYR A CA 1
ATOM 1433 C C . TYR A 1 172 ? 5.135 -23.589 -16.249 1.00 91.31 172 TYR A C 1
ATOM 1435 O O . TYR A 1 172 ? 4.164 -24.304 -16.501 1.00 91.31 172 TYR A O 1
ATOM 1443 N N . GLY A 1 173 ? 6.391 -24.027 -16.332 1.00 93.00 173 GLY A N 1
ATOM 1444 C CA . GLY A 1 173 ? 6.742 -25.423 -16.571 1.00 93.00 173 GLY A CA 1
ATOM 1445 C C . GLY A 1 173 ? 6.857 -26.188 -15.259 1.00 93.00 173 GLY A C 1
ATOM 1446 O O . GLY A 1 173 ? 7.381 -25.661 -14.279 1.00 93.00 173 GLY A O 1
ATOM 1447 N N . VAL A 1 174 ? 6.389 -27.429 -15.254 1.00 94.56 174 VAL A N 1
ATOM 1448 C CA . VAL A 1 174 ? 6.661 -28.403 -14.198 1.00 94.56 174 VAL A CA 1
ATOM 1449 C C . VAL A 1 174 ? 7.448 -29.539 -14.834 1.00 94.56 174 VAL A C 1
ATOM 1451 O O . VAL A 1 174 ? 7.019 -30.126 -15.832 1.00 94.56 174 VAL A O 1
ATOM 1454 N N . GLU A 1 175 ? 8.627 -29.811 -14.283 1.00 93.75 175 GLU A N 1
ATOM 1455 C CA . GLU A 1 175 ? 9.520 -30.855 -14.779 1.00 93.75 175 GLU A CA 1
ATOM 1456 C C . GLU A 1 175 ? 8.792 -32.207 -14.833 1.00 93.75 175 GLU A C 1
ATOM 1458 O O . GLU A 1 175 ? 8.091 -32.590 -13.898 1.00 93.75 175 GLU A O 1
ATOM 1463 N N . GLY A 1 176 ? 8.878 -32.891 -15.976 1.00 94.94 176 GLY A N 1
ATOM 1464 C CA . GLY A 1 176 ? 8.181 -34.158 -16.220 1.00 94.94 176 GLY A CA 1
ATOM 1465 C C . GLY A 1 176 ? 6.659 -34.071 -16.431 1.00 94.94 176 GLY A C 1
ATOM 1466 O O . GLY A 1 176 ? 6.058 -35.082 -16.779 1.00 94.94 176 GLY A O 1
ATOM 1467 N N . MET A 1 177 ? 6.023 -32.902 -16.270 1.00 93.75 177 MET A N 1
ATOM 1468 C CA . MET A 1 177 ? 4.557 -32.747 -16.373 1.00 93.75 177 MET A CA 1
ATOM 1469 C C . MET A 1 177 ? 4.095 -31.747 -17.445 1.00 93.75 177 MET A C 1
ATOM 1471 O O . MET A 1 177 ? 2.909 -31.687 -17.762 1.00 93.75 177 MET A O 1
ATOM 1475 N N . GLY A 1 178 ? 5.012 -30.967 -18.021 1.00 94.38 178 GLY A N 1
ATOM 1476 C CA . GLY A 1 178 ? 4.716 -30.024 -19.101 1.00 94.38 178 GLY A CA 1
ATOM 1477 C C . GLY A 1 178 ? 4.405 -28.607 -18.613 1.00 94.38 178 GLY A C 1
ATOM 1478 O O . GLY A 1 178 ? 4.884 -28.176 -17.565 1.00 94.38 178 GLY A O 1
ATOM 1479 N N . GLN A 1 179 ? 3.655 -27.843 -19.413 1.00 94.88 179 GLN A N 1
ATOM 1480 C CA . GLN A 1 179 ? 3.342 -26.435 -19.141 1.00 94.88 179 GLN A CA 1
ATOM 1481 C C . GLN A 1 179 ? 1.915 -26.256 -18.625 1.00 94.88 179 GLN A C 1
ATOM 1483 O O . GLN A 1 179 ? 0.959 -26.766 -19.205 1.00 94.88 179 GLN A O 1
ATOM 1488 N N . PHE A 1 180 ? 1.773 -25.451 -17.575 1.00 94.00 180 PHE A N 1
ATOM 1489 C CA . PHE A 1 180 ? 0.502 -25.140 -16.934 1.00 94.00 180 PHE A CA 1
ATOM 1490 C C . PHE A 1 180 ? 0.207 -23.648 -17.025 1.00 94.00 180 PHE A C 1
ATOM 1492 O O . PHE A 1 180 ? 1.109 -22.812 -16.985 1.00 94.00 180 PHE A O 1
ATOM 1499 N N . GLN A 1 181 ? -1.077 -23.309 -17.126 1.00 93.56 181 GLN A N 1
ATOM 1500 C CA . GLN A 1 181 ? -1.557 -21.930 -17.118 1.00 93.56 181 GLN A CA 1
ATOM 1501 C C . GLN A 1 181 ? -2.516 -21.736 -15.941 1.00 93.56 181 GLN A C 1
ATOM 1503 O O . GLN A 1 181 ? -3.550 -22.412 -15.884 1.00 93.56 181 GLN A O 1
ATOM 1508 N N . PRO A 1 182 ? -2.226 -20.821 -15.001 1.00 91.25 182 PRO A N 1
ATOM 1509 C CA . PRO A 1 182 ? -3.105 -20.598 -13.869 1.00 91.25 182 PRO A CA 1
ATOM 1510 C C . PRO A 1 182 ? -4.415 -19.944 -14.328 1.00 91.25 182 PRO A C 1
ATOM 1512 O O . PRO A 1 182 ? -4.444 -19.067 -15.192 1.00 91.25 182 PRO A O 1
ATOM 1515 N N . THR A 1 183 ? -5.531 -20.364 -13.732 1.00 91.75 183 THR A N 1
ATOM 1516 C CA . THR A 1 183 ? -6.862 -19.786 -13.994 1.00 91.75 183 THR A CA 1
ATOM 1517 C C . THR A 1 183 ? -7.195 -18.619 -13.064 1.00 91.75 183 THR A C 1
ATOM 1519 O O . THR A 1 183 ? -8.148 -17.876 -13.312 1.00 91.75 183 THR A O 1
ATOM 1522 N N . ARG A 1 184 ? -6.402 -18.449 -12.003 1.00 88.88 184 ARG A N 1
ATOM 1523 C CA . ARG A 1 184 ? -6.523 -17.421 -10.965 1.00 88.88 184 ARG A CA 1
ATOM 1524 C C . ARG A 1 184 ? -5.201 -16.681 -10.809 1.00 88.88 184 ARG A C 1
ATOM 1526 O O . ARG A 1 184 ? -4.155 -17.250 -11.105 1.00 88.88 184 ARG A O 1
ATOM 1533 N N . MET A 1 185 ? -5.253 -15.435 -10.345 1.00 88.25 185 MET A N 1
ATOM 1534 C CA . MET A 1 185 ? -4.072 -14.577 -10.205 1.00 88.25 185 MET A CA 1
ATOM 1535 C C . MET A 1 185 ? -2.999 -15.246 -9.320 1.00 88.25 185 MET A C 1
ATOM 1537 O O . MET A 1 185 ? -3.258 -15.465 -8.132 1.00 88.25 185 MET A O 1
ATOM 1541 N N . PRO A 1 186 ? -1.805 -15.574 -9.856 1.00 86.00 186 PRO A N 1
ATOM 1542 C CA . PRO A 1 186 ? -0.734 -16.152 -9.057 1.00 86.00 186 PRO A CA 1
ATOM 1543 C C . PRO A 1 186 ? -0.069 -15.092 -8.170 1.00 86.00 186 PRO A C 1
ATOM 1545 O O . PRO A 1 186 ? -0.135 -13.885 -8.430 1.00 86.00 186 PRO A O 1
ATOM 1548 N N . PHE A 1 187 ? 0.613 -15.552 -7.121 1.00 81.62 187 PHE A N 1
ATOM 1549 C CA . PHE A 1 187 ? 1.489 -14.697 -6.321 1.00 81.62 187 PHE A CA 1
ATOM 1550 C C . PHE A 1 187 ? 2.701 -14.211 -7.127 1.00 81.62 187 PHE A C 1
ATOM 1552 O O . PHE A 1 187 ? 3.088 -14.810 -8.125 1.00 81.62 187 PHE A O 1
ATOM 1559 N N . GLY A 1 188 ? 3.309 -13.111 -6.674 1.00 81.56 188 GLY A N 1
ATOM 1560 C CA . GLY A 1 188 ? 4.523 -12.549 -7.279 1.00 81.56 188 GLY A CA 1
ATOM 1561 C C . GLY A 1 188 ? 4.272 -11.625 -8.471 1.00 81.56 188 GLY A C 1
ATOM 1562 O O . GLY A 1 188 ? 5.201 -10.986 -8.958 1.00 81.56 188 GLY A O 1
ATOM 1563 N N . THR A 1 189 ? 3.024 -11.483 -8.922 1.00 83.12 189 THR A N 1
ATOM 1564 C CA . THR A 1 189 ? 2.704 -10.534 -9.990 1.00 83.12 189 THR A CA 1
ATOM 1565 C C . THR A 1 189 ? 2.738 -9.102 -9.452 1.00 83.12 189 THR A C 1
ATOM 1567 O O . THR A 1 189 ? 2.116 -8.771 -8.440 1.00 83.12 189 THR A O 1
ATOM 1570 N N . LYS A 1 190 ? 3.464 -8.220 -10.149 1.00 83.62 190 LYS A N 1
ATOM 1571 C CA . LYS A 1 190 ? 3.694 -6.829 -9.718 1.00 83.62 190 LYS A CA 1
ATOM 1572 C C . LYS A 1 190 ? 2.399 -6.053 -9.446 1.00 83.62 190 LYS A C 1
ATOM 1574 O O . LYS A 1 190 ? 2.355 -5.228 -8.541 1.00 83.62 190 LYS A O 1
ATOM 1579 N N . ASN A 1 191 ? 1.349 -6.325 -10.220 1.00 83.62 191 ASN A N 1
ATOM 1580 C CA . ASN A 1 191 ? 0.090 -5.581 -10.165 1.00 83.62 191 ASN A CA 1
ATOM 1581 C C . ASN A 1 191 ? -1.006 -6.273 -9.335 1.00 83.62 191 ASN A C 1
ATOM 1583 O O . ASN A 1 191 ? -2.068 -5.676 -9.153 1.00 83.62 191 ASN A O 1
ATOM 1587 N N . ALA A 1 192 ? -0.780 -7.491 -8.822 1.00 84.62 192 ALA A N 1
ATOM 1588 C CA . ALA A 1 192 ? -1.778 -8.195 -8.011 1.00 84.62 192 ALA A CA 1
ATOM 1589 C C . ALA A 1 192 ? -2.242 -7.391 -6.786 1.00 84.62 192 ALA A C 1
ATOM 1591 O O . ALA A 1 192 ? -3.456 -7.277 -6.617 1.00 84.62 192 ALA A O 1
ATOM 1592 N N . PRO A 1 193 ? -1.352 -6.780 -5.974 1.00 84.06 193 PRO A N 1
ATOM 1593 C CA . PRO A 1 193 ? -1.772 -5.982 -4.821 1.00 84.06 193 PRO A CA 1
ATOM 1594 C C . PRO A 1 193 ? -2.724 -4.842 -5.196 1.00 84.06 193 PRO A C 1
ATOM 1596 O O . PRO A 1 193 ? -3.799 -4.722 -4.622 1.00 84.06 193 PRO A O 1
ATOM 1599 N N . ALA A 1 194 ? -2.377 -4.057 -6.221 1.00 84.62 194 ALA A N 1
ATOM 1600 C CA . ALA A 1 194 ? -3.185 -2.923 -6.671 1.00 84.62 194 ALA A CA 1
ATOM 1601 C C . ALA A 1 194 ? -4.520 -3.349 -7.304 1.00 84.62 194 ALA A C 1
ATOM 1603 O O . ALA A 1 194 ? -5.502 -2.610 -7.271 1.00 84.62 194 ALA A O 1
ATOM 1604 N N . PHE A 1 195 ? -4.574 -4.521 -7.937 1.00 84.19 195 PHE A N 1
ATOM 1605 C CA . PHE A 1 195 ? -5.831 -5.068 -8.442 1.00 84.19 195 PHE A CA 1
ATOM 1606 C C . PHE A 1 195 ? -6.719 -5.582 -7.301 1.00 84.19 195 PHE A C 1
ATOM 1608 O O . PHE A 1 195 ? -7.922 -5.328 -7.295 1.00 84.19 195 PHE A O 1
ATOM 1615 N N . PHE A 1 196 ? -6.132 -6.269 -6.321 1.00 85.56 196 PHE A N 1
ATOM 1616 C CA . PHE A 1 196 ? -6.868 -6.787 -5.172 1.00 85.56 196 PHE A CA 1
ATOM 1617 C C . PHE A 1 196 ? -7.420 -5.657 -4.300 1.00 85.56 196 PHE A C 1
ATOM 1619 O O . PHE A 1 196 ? -8.594 -5.694 -3.958 1.00 85.56 196 PHE A O 1
ATOM 1626 N N . GLN A 1 197 ? -6.629 -4.609 -4.054 1.00 86.38 197 GLN A N 1
ATOM 1627 C CA . GLN A 1 197 ? -7.075 -3.396 -3.364 1.00 86.38 197 GLN A CA 1
ATOM 1628 C C . GLN A 1 197 ? -8.339 -2.806 -4.017 1.00 86.38 197 GLN A C 1
ATOM 1630 O O . GLN A 1 197 ? -9.355 -2.645 -3.353 1.00 86.38 197 GLN A O 1
ATOM 1635 N N . ARG A 1 198 ? -8.331 -2.618 -5.345 1.00 85.62 198 ARG A N 1
ATOM 1636 C CA . ARG A 1 198 ? -9.512 -2.147 -6.097 1.00 85.62 198 ARG A CA 1
ATOM 1637 C C . ARG A 1 198 ? -10.709 -3.092 -6.008 1.00 85.62 198 ARG A C 1
ATOM 1639 O O . ARG A 1 198 ? -11.853 -2.655 -6.005 1.00 85.62 198 ARG A O 1
ATOM 1646 N N . THR A 1 199 ? -10.456 -4.398 -5.958 1.00 86.81 199 THR A N 1
ATOM 1647 C CA . THR A 1 199 ? -11.517 -5.405 -5.803 1.00 86.81 199 THR A CA 1
ATOM 1648 C C . THR A 1 199 ? -12.172 -5.287 -4.426 1.00 86.81 199 THR A C 1
ATOM 1650 O O . THR A 1 199 ? -13.394 -5.339 -4.321 1.00 86.81 199 THR A O 1
ATOM 1653 N N . MET A 1 200 ? -11.371 -5.088 -3.379 1.00 85.94 200 MET A N 1
ATOM 1654 C CA . MET A 1 200 ? -11.856 -4.875 -2.016 1.00 85.94 200 MET A CA 1
ATOM 1655 C C . MET A 1 200 ? -12.630 -3.566 -1.893 1.00 85.94 200 MET A C 1
ATOM 1657 O O . MET A 1 200 ? -13.714 -3.565 -1.319 1.00 85.94 200 MET A O 1
ATOM 1661 N N . GLU A 1 201 ? -12.125 -2.488 -2.495 1.00 85.00 201 GLU A N 1
ATOM 1662 C CA . GLU A 1 201 ? -12.824 -1.201 -2.586 1.00 85.00 201 GLU A CA 1
ATOM 1663 C C . GLU A 1 201 ? -14.188 -1.340 -3.254 1.00 85.00 201 GLU A C 1
ATOM 1665 O O . GLU A 1 201 ? -15.180 -0.834 -2.741 1.00 85.00 201 GLU A O 1
ATOM 1670 N N . PHE A 1 202 ? -14.263 -2.090 -4.352 1.00 86.19 202 PHE A N 1
ATOM 1671 C CA . PHE A 1 202 ? -15.522 -2.350 -5.038 1.00 86.19 202 PHE A CA 1
ATOM 1672 C C . PHE A 1 202 ? -16.510 -3.157 -4.178 1.00 86.19 202 PHE A C 1
ATOM 1674 O O . PHE A 1 202 ? -17.690 -2.821 -4.113 1.00 86.19 202 PHE A O 1
ATOM 1681 N N . ILE A 1 203 ? -16.045 -4.212 -3.501 1.00 87.31 203 ILE A N 1
ATOM 1682 C CA . ILE A 1 203 ? -16.899 -5.077 -2.666 1.00 87.31 203 ILE A CA 1
ATOM 1683 C C . ILE A 1 203 ? -17.385 -4.350 -1.406 1.00 87.31 203 ILE A C 1
ATOM 1685 O O . ILE A 1 203 ? -18.510 -4.575 -0.963 1.00 87.31 203 ILE A O 1
ATOM 1689 N N . LEU A 1 204 ? -16.546 -3.488 -0.831 1.00 86.50 204 LEU A N 1
ATOM 1690 C CA . LEU A 1 204 ? -16.809 -2.766 0.414 1.00 86.50 204 LEU A CA 1
ATOM 1691 C C . LEU A 1 204 ? -17.252 -1.317 0.179 1.00 86.50 204 LEU A C 1
ATOM 1693 O O . LEU A 1 204 ? -17.269 -0.533 1.123 1.00 86.50 204 LEU A O 1
ATOM 1697 N N . ASN A 1 205 ? -17.634 -0.956 -1.047 1.00 85.50 205 ASN A N 1
ATOM 1698 C CA . ASN A 1 205 ? -17.957 0.419 -1.436 1.00 85.50 205 ASN A CA 1
ATOM 1699 C C . ASN A 1 205 ? -19.015 1.085 -0.533 1.00 85.50 205 ASN A C 1
ATOM 1701 O O . ASN A 1 205 ? -18.948 2.284 -0.289 1.00 85.50 205 ASN A O 1
ATOM 1705 N N . ASP A 1 206 ? -19.943 0.297 0.020 1.00 82.50 206 ASP A N 1
ATOM 1706 C CA . ASP A 1 206 ? -21.009 0.769 0.917 1.00 82.50 206 ASP A CA 1
ATOM 1707 C C . ASP A 1 206 ? -20.507 1.248 2.292 1.00 82.50 206 ASP A C 1
ATOM 1709 O O . ASP A 1 206 ? -21.282 1.799 3.073 1.00 82.50 206 ASP A O 1
ATOM 1713 N N . VAL A 1 207 ? -19.254 0.952 2.645 1.00 82.69 207 VAL A N 1
ATOM 1714 C CA . VAL A 1 207 ? -18.688 1.227 3.976 1.00 82.69 207 VAL A CA 1
ATOM 1715 C C . VAL A 1 207 ? -17.259 1.744 3.941 1.00 82.69 207 VAL A C 1
ATOM 1717 O O . VAL A 1 207 ? -16.805 2.283 4.934 1.00 82.69 207 VAL A O 1
ATOM 1720 N N . ILE A 1 208 ? -16.523 1.597 2.840 1.00 79.75 208 ILE A N 1
ATOM 1721 C CA . ILE A 1 208 ? -15.077 1.862 2.813 1.00 79.75 208 ILE A CA 1
ATOM 1722 C C . ILE A 1 208 ? -14.695 3.325 3.078 1.00 79.75 208 ILE A C 1
ATOM 1724 O O . ILE A 1 208 ? -13.560 3.605 3.451 1.00 79.75 208 ILE A O 1
ATOM 1728 N N . PHE A 1 209 ? -15.637 4.251 2.902 1.00 79.25 209 PHE A N 1
ATOM 1729 C CA . PHE A 1 209 ? -15.454 5.676 3.191 1.00 79.25 209 PHE A CA 1
ATOM 1730 C C . PHE A 1 209 ? -15.794 6.054 4.637 1.00 79.25 209 PHE A C 1
ATOM 1732 O O . PHE A 1 209 ? -15.669 7.218 5.015 1.00 79.25 209 PHE A O 1
ATOM 1739 N N . GLU A 1 210 ? -16.236 5.090 5.439 1.00 78.94 210 GLU A N 1
ATOM 1740 C CA . GLU A 1 210 ? -16.567 5.293 6.839 1.00 78.94 210 GLU A CA 1
ATOM 1741 C C . GLU A 1 210 ? -15.311 5.378 7.715 1.00 78.94 210 GLU A C 1
ATOM 1743 O O . GLU A 1 210 ? -14.304 4.716 7.470 1.00 78.94 210 GLU A O 1
ATOM 1748 N N . ASP A 1 211 ? -15.394 6.142 8.804 1.00 73.38 211 ASP A N 1
ATOM 1749 C CA . ASP A 1 211 ? -14.275 6.380 9.728 1.00 73.38 211 ASP A CA 1
ATOM 1750 C C . ASP A 1 211 ? -13.847 5.153 10.552 1.00 73.38 211 ASP A C 1
ATOM 1752 O O . ASP A 1 211 ? -12.797 5.152 11.196 1.00 73.38 211 ASP A O 1
ATOM 1756 N N . TRP A 1 212 ? -14.667 4.104 10.551 1.00 78.06 212 TRP A N 1
ATOM 1757 C CA . TRP A 1 212 ? -14.527 2.938 11.413 1.00 78.06 212 TRP A CA 1
ATOM 1758 C C . TRP A 1 212 ? -13.979 1.705 10.714 1.00 78.06 212 TRP A C 1
ATOM 1760 O O . TRP A 1 212 ? -13.815 0.673 11.367 1.00 78.06 212 TRP A O 1
ATOM 1770 N N . ILE A 1 213 ? -13.706 1.784 9.415 1.00 79.25 213 ILE A N 1
ATOM 1771 C CA . ILE A 1 213 ? -13.109 0.696 8.651 1.00 79.25 213 ILE A CA 1
ATOM 1772 C C . ILE A 1 213 ? -11.806 1.157 8.010 1.00 79.25 213 ILE A C 1
ATOM 1774 O O . ILE A 1 213 ? -11.691 2.261 7.489 1.00 79.25 213 ILE A O 1
ATOM 1778 N N . HIS A 1 214 ? -10.818 0.274 8.011 1.00 80.19 214 HIS A N 1
ATOM 1779 C CA . HIS A 1 214 ? -9.613 0.437 7.215 1.00 80.19 214 HIS A CA 1
ATOM 1780 C C . HIS A 1 214 ? -9.360 -0.840 6.420 1.00 80.19 214 HIS A C 1
ATOM 1782 O O . HIS A 1 214 ? -9.467 -1.940 6.960 1.00 80.19 214 HIS A O 1
ATOM 1788 N N . VAL A 1 215 ? -9.037 -0.702 5.135 1.00 81.88 215 VAL A N 1
ATOM 1789 C CA . VAL A 1 215 ? -8.825 -1.836 4.230 1.00 81.88 215 VAL A CA 1
ATOM 1790 C C . VAL A 1 215 ? -7.484 -1.674 3.536 1.00 81.88 215 VAL A C 1
ATOM 1792 O O . VAL A 1 215 ? -7.294 -0.742 2.755 1.00 81.88 215 VAL A O 1
ATOM 1795 N N . TYR A 1 216 ? -6.578 -2.617 3.782 1.00 80.62 216 TYR A N 1
ATOM 1796 C CA . TYR A 1 216 ? -5.271 -2.662 3.142 1.00 80.62 216 TYR A CA 1
ATOM 1797 C C . TYR A 1 216 ? -5.013 -4.037 2.535 1.00 80.62 216 TYR A C 1
ATOM 1799 O O . TYR A 1 216 ? -4.716 -5.003 3.236 1.00 80.62 216 TYR A O 1
ATOM 1807 N N . ILE A 1 217 ? -5.088 -4.114 1.208 1.00 82.62 217 ILE A N 1
ATOM 1808 C CA . ILE A 1 217 ? -4.977 -5.343 0.420 1.00 82.62 217 ILE A CA 1
ATOM 1809 C C . ILE A 1 217 ? -5.918 -6.414 0.983 1.00 82.62 217 ILE A C 1
ATOM 1811 O O . ILE A 1 217 ? -7.105 -6.376 0.691 1.00 82.62 217 ILE A O 1
ATOM 1815 N N . ASP A 1 218 ? -5.417 -7.379 1.754 1.00 81.38 218 ASP A N 1
ATOM 1816 C CA . ASP A 1 218 ? -6.203 -8.473 2.312 1.00 81.38 218 ASP A CA 1
ATOM 1817 C C . ASP A 1 218 ? -6.693 -8.253 3.737 1.00 81.38 218 ASP A C 1
ATOM 1819 O O . ASP A 1 218 ? -7.566 -9.005 4.172 1.00 81.38 218 ASP A O 1
ATOM 1823 N N . ASP A 1 219 ? -6.180 -7.241 4.430 1.00 80.88 219 ASP A N 1
ATOM 1824 C CA . ASP A 1 219 ? -6.498 -6.971 5.824 1.00 80.88 219 ASP A CA 1
ATOM 1825 C C . ASP A 1 219 ? -7.627 -5.941 5.928 1.00 80.88 219 ASP A C 1
ATOM 1827 O O . ASP A 1 219 ? -7.505 -4.805 5.465 1.00 80.88 219 ASP A O 1
ATOM 1831 N N . ILE A 1 220 ? -8.730 -6.346 6.560 1.00 84.94 220 ILE A N 1
ATOM 1832 C CA . ILE A 1 220 ? -9.821 -5.451 6.953 1.00 84.94 220 ILE A CA 1
ATOM 1833 C C . ILE A 1 220 ? -9.721 -5.227 8.455 1.00 84.94 220 ILE A C 1
ATOM 1835 O O . ILE A 1 220 ? -9.722 -6.197 9.213 1.00 84.94 220 ILE A O 1
ATOM 1839 N N . THR A 1 221 ? -9.686 -3.968 8.868 1.00 84.19 221 THR A N 1
ATOM 1840 C CA . THR A 1 221 ? -9.710 -3.541 10.266 1.00 84.19 221 THR A CA 1
ATOM 1841 C C . THR A 1 221 ? -11.025 -2.832 10.554 1.00 84.19 221 THR A C 1
ATOM 1843 O O . THR A 1 221 ? -11.417 -1.946 9.798 1.00 84.19 221 THR A O 1
ATOM 1846 N N . ILE A 1 222 ? -11.696 -3.204 11.643 1.00 82.56 222 ILE A N 1
ATOM 1847 C CA . ILE A 1 222 ? -12.975 -2.624 12.076 1.00 82.56 222 ILE A CA 1
ATOM 1848 C C . ILE A 1 222 ? -12.777 -2.025 13.465 1.00 82.56 222 ILE A C 1
ATOM 1850 O O . ILE A 1 222 ? -12.293 -2.722 14.349 1.00 82.56 222 ILE A O 1
ATOM 1854 N N . GLY A 1 223 ? -13.160 -0.767 13.668 1.00 81.50 223 GLY A N 1
ATOM 1855 C CA . GLY A 1 223 ? -13.236 -0.125 14.979 1.00 81.50 223 GLY A CA 1
ATOM 1856 C C . GLY A 1 223 ? -14.681 -0.012 15.471 1.00 81.50 223 GLY A C 1
ATOM 1857 O O . GLY A 1 223 ? -15.590 0.259 14.687 1.00 81.50 223 GLY A O 1
ATOM 1858 N N . ALA A 1 224 ? -14.919 -0.163 16.774 1.00 78.06 224 ALA A N 1
ATOM 1859 C CA . ALA A 1 224 ? -16.213 0.086 17.425 1.00 78.06 224 ALA A CA 1
ATOM 1860 C C . ALA A 1 224 ? -16.088 0.512 18.901 1.00 78.06 224 ALA A C 1
ATOM 1862 O O . ALA A 1 224 ? -15.105 0.202 19.573 1.00 78.06 224 ALA A O 1
ATOM 1863 N N . ASN A 1 225 ? -17.034 1.324 19.395 1.00 79.31 225 ASN A N 1
ATOM 1864 C CA . ASN A 1 225 ? -16.963 1.946 20.726 1.00 79.31 225 ASN A CA 1
ATOM 1865 C C . ASN A 1 225 ? -17.438 1.002 21.830 1.00 79.31 225 ASN A C 1
ATOM 1867 O O . ASN A 1 225 ? -17.086 1.184 22.996 1.00 79.31 225 ASN A O 1
ATOM 1871 N N . ASN A 1 226 ? -18.248 0.015 21.463 1.00 78.62 226 ASN A N 1
ATOM 1872 C CA . ASN A 1 226 ? -18.785 -1.007 22.344 1.00 78.62 226 ASN A CA 1
ATOM 1873 C C . ASN A 1 226 ? -18.977 -2.324 21.574 1.00 78.62 226 ASN A C 1
ATOM 1875 O O . ASN A 1 226 ? -18.863 -2.376 20.346 1.00 78.62 226 ASN A O 1
ATOM 1879 N N . GLU A 1 227 ? -19.245 -3.400 22.309 1.00 78.19 227 GLU A N 1
ATOM 1880 C CA . GLU A 1 227 ? -19.361 -4.753 21.752 1.00 78.19 227 GLU A CA 1
ATOM 1881 C C . GLU A 1 227 ? -20.519 -4.877 20.762 1.00 78.19 227 GLU A C 1
ATOM 1883 O O . GLU A 1 227 ? -20.354 -5.470 19.700 1.00 78.19 227 GLU A O 1
ATOM 1888 N N . GLN A 1 228 ? -21.666 -4.264 21.056 1.00 82.75 228 GLN A N 1
ATOM 1889 C CA . GLN A 1 228 ? -22.839 -4.337 20.190 1.00 82.75 228 GLN A CA 1
ATOM 1890 C C . GLN A 1 228 ? -22.563 -3.716 18.811 1.00 82.75 228 GLN A C 1
ATOM 1892 O O . GLN A 1 228 ? -22.775 -4.361 17.786 1.00 82.75 228 GLN A O 1
ATOM 1897 N N . GLU A 1 229 ? -21.992 -2.511 18.784 1.00 83.81 229 GLU A N 1
ATOM 1898 C CA . GLU A 1 229 ? -21.574 -1.831 17.553 1.00 83.81 229 GLU A CA 1
ATOM 1899 C C . GLU A 1 229 ? -20.516 -2.648 16.789 1.00 83.81 229 GLU A C 1
ATOM 1901 O O . GLU A 1 229 ? -20.503 -2.661 15.556 1.00 83.81 229 GLU A O 1
ATOM 1906 N N . THR A 1 230 ? -19.648 -3.365 17.512 1.00 80.94 230 THR A N 1
ATOM 1907 C CA . THR A 1 230 ? -18.658 -4.268 16.904 1.00 80.94 230 THR A CA 1
ATOM 1908 C C . THR A 1 230 ? -19.360 -5.408 16.168 1.00 80.94 230 THR A C 1
ATOM 1910 O O . THR A 1 230 ? -19.100 -5.621 14.987 1.00 80.94 230 THR A O 1
ATOM 1913 N N . ILE A 1 231 ? -20.298 -6.099 16.828 1.00 82.88 231 ILE A N 1
ATOM 1914 C CA . ILE A 1 231 ? -21.059 -7.214 16.240 1.00 82.88 231 ILE A CA 1
ATOM 1915 C C . ILE A 1 231 ? -21.813 -6.755 14.990 1.00 82.88 231 ILE A C 1
ATOM 1917 O O . ILE A 1 231 ? -21.776 -7.428 13.958 1.00 82.88 231 ILE A O 1
ATOM 1921 N N . GLU A 1 232 ? -22.486 -5.607 15.061 1.00 87.56 232 GLU A N 1
ATOM 1922 C CA . GLU A 1 232 ? -23.257 -5.047 13.948 1.00 87.56 232 GLU A CA 1
ATOM 1923 C C . GLU A 1 232 ? -22.369 -4.749 12.732 1.00 87.56 232 GLU A C 1
ATOM 1925 O O . GLU A 1 232 ? -22.667 -5.190 11.615 1.00 87.56 232 GLU A O 1
ATOM 1930 N N . ARG A 1 233 ? -21.239 -4.061 12.943 1.00 89.19 233 ARG A N 1
ATOM 1931 C CA . ARG A 1 233 ? -20.275 -3.753 11.876 1.00 89.19 233 ARG A CA 1
ATOM 1932 C C . ARG A 1 233 ? -19.676 -5.009 11.276 1.00 89.19 233 ARG A C 1
ATOM 1934 O O . ARG A 1 233 ? -19.653 -5.152 10.055 1.00 89.19 233 ARG A O 1
ATOM 1941 N N . THR A 1 234 ? -19.243 -5.943 12.109 1.00 85.56 234 THR A N 1
ATOM 1942 C CA . THR A 1 234 ? -18.630 -7.191 11.654 1.00 85.56 234 THR A CA 1
ATOM 1943 C C . THR A 1 234 ? -19.605 -8.033 10.852 1.00 85.56 234 THR A C 1
ATOM 1945 O O . THR A 1 234 ? -19.249 -8.516 9.777 1.00 85.56 234 THR A O 1
ATOM 1948 N N . ASN A 1 235 ? -20.864 -8.126 11.281 1.00 87.69 235 ASN A N 1
ATOM 1949 C CA . ASN A 1 235 ? -21.906 -8.782 10.497 1.00 87.69 235 ASN A CA 1
ATOM 1950 C C . ASN A 1 235 ? -22.098 -8.119 9.127 1.00 87.69 235 ASN A C 1
ATOM 1952 O O . ASN A 1 235 ? -22.151 -8.827 8.117 1.00 87.69 235 ASN A O 1
ATOM 1956 N N . LYS A 1 236 ? -22.130 -6.781 9.061 1.00 90.75 236 LYS A N 1
ATOM 1957 C CA . LYS A 1 236 ? -22.217 -6.042 7.790 1.00 90.75 236 LYS A CA 1
ATOM 1958 C C . LYS A 1 236 ? -21.033 -6.362 6.870 1.00 90.75 236 LYS A C 1
ATOM 1960 O O . LYS A 1 236 ? -21.231 -6.672 5.695 1.00 90.75 236 LYS A O 1
ATOM 1965 N N . ILE A 1 237 ? -19.809 -6.367 7.401 1.00 89.50 237 ILE A N 1
ATOM 1966 C CA . ILE A 1 237 ? -18.599 -6.703 6.636 1.00 89.50 237 ILE A CA 1
ATOM 1967 C C . ILE A 1 237 ? -18.627 -8.147 6.133 1.00 89.50 237 ILE A C 1
ATOM 1969 O O . ILE A 1 237 ? -18.387 -8.389 4.951 1.00 89.50 237 ILE A O 1
ATOM 1973 N N . LEU A 1 238 ? -18.972 -9.112 6.985 1.00 86.00 238 LEU A N 1
ATOM 1974 C CA . LEU A 1 238 ? -19.053 -10.521 6.593 1.00 86.00 238 LEU A CA 1
ATOM 1975 C C . LEU A 1 238 ? -20.107 -10.756 5.501 1.00 86.00 238 LEU A C 1
ATOM 1977 O O . LEU A 1 238 ? -19.875 -11.553 4.590 1.00 86.00 238 LEU A O 1
ATOM 1981 N N . GLN A 1 239 ? -21.235 -10.040 5.542 1.00 89.44 239 GLN A N 1
ATOM 1982 C CA . GLN A 1 239 ? -22.250 -10.085 4.487 1.00 89.44 239 GLN A CA 1
ATOM 1983 C C . GLN A 1 239 ? -21.725 -9.541 3.152 1.00 89.44 239 GLN A C 1
ATOM 1985 O O . GLN A 1 239 ? -21.930 -10.179 2.116 1.00 89.44 239 GLN A O 1
ATOM 1990 N N . LEU A 1 240 ? -21.009 -8.411 3.163 1.00 89.94 240 LEU A N 1
ATOM 1991 C CA . LEU A 1 240 ? -20.407 -7.828 1.957 1.00 89.94 240 LEU A CA 1
ATOM 1992 C C . LEU A 1 240 ? -19.329 -8.741 1.359 1.00 89.94 240 LEU A C 1
ATOM 1994 O O . LEU A 1 240 ? -19.362 -9.033 0.164 1.00 89.94 240 LEU A O 1
ATOM 1998 N N . ILE A 1 241 ? -18.433 -9.280 2.191 1.00 87.44 241 ILE A N 1
ATOM 1999 C CA . ILE A 1 241 ? -17.412 -10.259 1.782 1.00 87.44 241 ILE A CA 1
ATOM 2000 C C . ILE A 1 241 ? -18.073 -11.486 1.141 1.00 87.44 241 ILE A C 1
ATOM 2002 O O . ILE A 1 241 ? -17.657 -11.924 0.066 1.00 87.44 241 ILE A O 1
ATOM 2006 N N . LYS A 1 242 ? -19.136 -12.017 1.764 1.00 87.00 242 LYS A N 1
ATOM 2007 C CA . LYS A 1 242 ? -19.902 -13.155 1.236 1.00 87.00 242 LYS A CA 1
ATOM 2008 C C . LYS A 1 242 ? -20.533 -12.831 -0.120 1.00 87.00 242 LYS A C 1
ATOM 2010 O O . LYS A 1 242 ? -20.440 -13.647 -1.034 1.00 87.00 242 LYS A O 1
ATOM 2015 N N . LYS A 1 243 ? -21.134 -11.646 -0.274 1.00 87.94 243 LYS A N 1
ATOM 2016 C CA . LYS A 1 243 ? -21.718 -11.171 -1.543 1.00 87.94 243 LYS A CA 1
ATOM 2017 C C . LYS A 1 243 ? -20.658 -11.026 -2.639 1.00 87.94 243 LYS A C 1
ATOM 2019 O O . LYS A 1 243 ? -20.911 -11.391 -3.782 1.00 87.94 243 LYS A O 1
ATOM 2024 N N . GLY A 1 244 ? -19.463 -10.561 -2.278 1.00 84.81 244 GLY A N 1
ATOM 2025 C CA . GLY A 1 244 ? -18.297 -10.479 -3.159 1.00 84.81 244 GLY A CA 1
ATOM 2026 C C . GLY A 1 244 ? -17.608 -11.819 -3.443 1.00 84.81 244 GLY A C 1
ATOM 2027 O O . GLY A 1 244 ? -16.583 -11.837 -4.118 1.00 84.81 244 GLY A O 1
ATOM 2028 N N . ASN A 1 245 ? -18.141 -12.937 -2.929 1.00 84.75 245 ASN A N 1
ATOM 2029 C CA . ASN A 1 245 ? -17.558 -14.278 -3.023 1.00 84.75 245 ASN A CA 1
ATOM 2030 C C . ASN A 1 245 ? -16.098 -14.354 -2.528 1.00 84.75 245 ASN A C 1
ATOM 2032 O O . ASN A 1 245 ? -15.299 -15.162 -3.004 1.00 84.75 245 ASN A O 1
ATOM 2036 N N . LEU A 1 246 ? -15.748 -13.507 -1.561 1.00 84.75 246 LEU A N 1
ATOM 2037 C CA . LEU A 1 246 ? -14.471 -13.554 -0.866 1.00 84.75 246 LEU A CA 1
ATOM 2038 C C . LEU A 1 246 ? -14.572 -14.469 0.356 1.00 84.75 246 LEU A C 1
ATOM 2040 O O . LEU A 1 246 ? -15.644 -14.690 0.920 1.00 84.75 246 LEU A O 1
ATOM 2044 N N . LYS A 1 247 ? -13.430 -15.010 0.784 1.00 81.88 247 LYS A N 1
ATOM 2045 C CA . LYS A 1 247 ? -13.348 -15.856 1.981 1.00 81.88 247 LYS A CA 1
ATOM 2046 C C . LYS A 1 247 ? -12.374 -15.270 2.989 1.00 81.88 247 LYS A C 1
ATOM 2048 O O . LYS A 1 247 ? -11.195 -15.081 2.676 1.00 81.88 247 LYS A O 1
ATOM 2053 N N . ALA A 1 248 ? -12.852 -15.058 4.210 1.00 81.81 248 ALA A N 1
ATOM 2054 C CA . ALA A 1 248 ? -12.013 -14.735 5.355 1.00 81.81 248 ALA A CA 1
ATOM 2055 C C . ALA A 1 248 ? -11.230 -15.973 5.819 1.00 81.81 248 ALA A C 1
ATOM 2057 O O . ALA A 1 248 ? -11.746 -17.094 5.824 1.00 81.81 248 ALA A O 1
ATOM 2058 N N . LYS A 1 249 ? -9.976 -15.779 6.225 1.00 80.12 249 LYS A N 1
ATOM 2059 C CA . LYS A 1 249 ? -9.161 -16.818 6.852 1.00 80.12 249 LYS A CA 1
ATOM 2060 C C . LYS A 1 249 ? -9.364 -16.752 8.363 1.00 80.12 249 LYS A C 1
ATOM 2062 O O . LYS A 1 249 ? -8.632 -16.052 9.058 1.00 80.12 249 LYS A O 1
ATOM 2067 N N . LEU A 1 250 ? -10.332 -17.524 8.861 1.00 75.44 250 LEU A N 1
ATOM 2068 C CA . LEU A 1 250 ? -10.737 -17.525 10.274 1.00 75.44 250 LEU A CA 1
ATOM 2069 C C . LEU A 1 250 ? -9.554 -17.680 11.242 1.00 75.44 250 LEU A C 1
ATOM 2071 O O . LEU A 1 250 ? -9.478 -16.964 12.230 1.00 75.44 250 LEU A O 1
ATOM 2075 N N . SER A 1 251 ? -8.578 -18.533 10.912 1.00 74.75 251 SER A N 1
ATOM 2076 C CA . SER A 1 251 ? -7.390 -18.776 11.746 1.00 74.75 251 SER A CA 1
ATOM 2077 C C . SER A 1 251 ? -6.486 -17.552 11.955 1.00 74.75 251 SER A C 1
ATOM 2079 O O . SER A 1 251 ? -5.546 -17.626 12.737 1.00 74.75 251 SER A O 1
ATOM 2081 N N . LYS A 1 252 ? -6.679 -16.478 11.182 1.00 76.31 252 LYS A N 1
ATOM 2082 C CA . LYS A 1 252 ? -5.949 -15.211 11.312 1.00 76.31 252 LYS A CA 1
ATOM 2083 C C . LYS A 1 252 ? -6.849 -14.057 11.759 1.00 76.31 252 LYS A C 1
ATOM 2085 O O . LYS A 1 252 ? -6.363 -12.936 11.885 1.00 76.31 252 LYS A O 1
ATOM 2090 N N . CYS A 1 253 ? -8.144 -14.309 11.932 1.00 78.31 253 CYS A N 1
ATOM 2091 C CA . CYS A 1 253 ? -9.074 -13.282 12.363 1.00 78.31 253 CYS A CA 1
ATOM 2092 C C . CYS A 1 253 ? -8.914 -13.038 13.863 1.00 78.31 253 CYS A C 1
ATOM 2094 O O . CYS A 1 253 ? -8.736 -13.974 14.642 1.00 78.31 253 CYS A O 1
ATOM 2096 N N . HIS A 1 254 ? -9.007 -11.777 14.260 1.00 79.44 254 HIS A N 1
ATOM 2097 C CA . HIS A 1 254 ? -8.961 -11.361 15.653 1.00 79.44 254 HIS A CA 1
ATOM 2098 C C . HIS A 1 254 ? -10.233 -10.578 15.943 1.00 79.44 254 HIS A C 1
ATOM 2100 O O . HIS A 1 254 ? -10.452 -9.536 15.334 1.00 79.44 254 HIS A O 1
ATOM 2106 N N . PHE A 1 255 ? -11.047 -11.089 16.860 1.00 78.50 255 PHE A N 1
ATOM 2107 C CA . PHE A 1 255 ? -12.330 -10.500 17.231 1.00 78.50 255 PHE A CA 1
ATOM 2108 C C . PHE A 1 255 ? -12.260 -9.894 18.631 1.00 78.50 255 PHE A C 1
ATOM 2110 O O . PHE A 1 255 ? -11.513 -10.391 19.485 1.00 7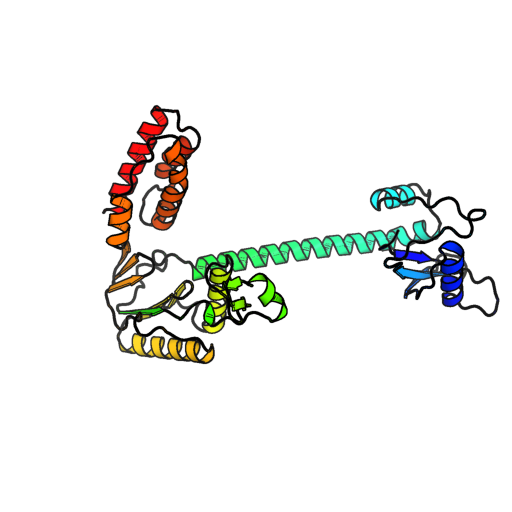8.50 255 PHE A O 1
ATOM 2117 N N . MET A 1 256 ? -13.051 -8.846 18.857 1.00 77.19 256 MET A N 1
ATOM 2118 C CA . MET A 1 256 ? -13.261 -8.214 20.162 1.00 77.19 256 MET A CA 1
ATOM 2119 C C . MET A 1 256 ? -11.970 -7.851 20.922 1.00 77.19 256 MET A C 1
ATOM 2121 O O . MET A 1 256 ? -11.841 -8.117 22.119 1.00 77.19 256 MET A O 1
ATOM 2125 N N . LYS A 1 257 ? -10.960 -7.281 20.246 1.00 78.69 257 LYS A N 1
ATOM 2126 C CA . LYS A 1 257 ? -9.675 -6.941 20.882 1.00 78.69 257 LYS A CA 1
ATOM 2127 C C . LYS A 1 257 ? -9.583 -5.460 21.236 1.00 78.69 257 LYS A C 1
ATOM 2129 O O . LYS A 1 257 ? -9.880 -4.601 20.425 1.00 78.69 257 LYS A O 1
ATOM 2134 N N . THR A 1 258 ? -9.064 -5.150 22.421 1.00 73.56 258 THR A N 1
ATOM 2135 C CA . THR A 1 258 ? -8.693 -3.776 22.834 1.00 73.56 258 THR A CA 1
ATOM 2136 C C . THR A 1 258 ? -7.254 -3.405 22.441 1.00 73.56 258 THR A C 1
ATOM 2138 O O . THR A 1 258 ? -6.833 -2.251 22.550 1.00 73.56 258 THR A O 1
ATOM 2141 N N . LYS A 1 259 ? -6.477 -4.406 22.005 1.00 78.50 259 LYS A N 1
ATOM 2142 C CA . LYS A 1 259 ? -5.111 -4.290 21.493 1.00 78.50 259 LYS A CA 1
ATOM 2143 C C . LYS A 1 259 ? -4.907 -5.284 20.355 1.00 78.50 259 LYS A C 1
ATOM 2145 O O . LYS A 1 259 ? -5.151 -6.475 20.542 1.00 78.50 259 LYS A O 1
ATOM 2150 N N . ILE A 1 260 ? -4.410 -4.817 19.216 1.00 79.75 260 ILE A N 1
ATOM 2151 C CA . ILE A 1 260 ? -4.161 -5.659 18.041 1.00 79.75 260 ILE A CA 1
ATOM 2152 C C . ILE A 1 260 ? -2.921 -5.195 17.277 1.00 79.75 260 ILE A C 1
ATOM 2154 O O . ILE A 1 260 ? -2.596 -4.011 17.276 1.00 79.75 260 ILE A O 1
ATOM 2158 N N . GLU A 1 261 ? -2.214 -6.125 16.638 1.00 79.38 261 GLU A N 1
ATOM 2159 C CA . GLU A 1 261 ? -1.077 -5.814 15.771 1.00 79.38 261 GLU A CA 1
ATOM 2160 C C . GLU A 1 261 ? -1.478 -5.947 14.301 1.00 79.38 261 GLU A C 1
ATOM 2162 O O . GLU A 1 261 ? -1.879 -7.024 13.864 1.00 79.38 261 GLU A O 1
ATOM 2167 N N . ILE A 1 262 ? -1.388 -4.854 13.539 1.00 75.00 262 ILE A N 1
ATOM 2168 C CA . ILE A 1 262 ? -1.793 -4.785 12.128 1.00 75.00 262 ILE A CA 1
ATOM 2169 C C . ILE A 1 262 ? -0.785 -3.926 11.359 1.00 75.00 262 ILE A C 1
ATOM 2171 O O . ILE A 1 262 ? -0.408 -2.847 11.807 1.00 75.00 262 ILE A O 1
ATOM 2175 N N . LEU A 1 263 ? -0.298 -4.410 10.210 1.00 74.81 263 LEU A N 1
ATOM 2176 C CA . LEU A 1 263 ? 0.669 -3.707 9.341 1.00 74.81 263 LEU A CA 1
ATOM 2177 C C . LEU A 1 263 ? 1.954 -3.226 10.057 1.00 74.81 263 LEU A C 1
ATOM 2179 O O . LEU A 1 263 ? 2.606 -2.256 9.652 1.00 74.81 263 LEU A O 1
ATOM 2183 N N . GLY A 1 264 ? 2.347 -3.933 11.122 1.00 76.06 264 GLY A N 1
ATOM 2184 C CA . GLY A 1 264 ? 3.479 -3.596 11.992 1.00 76.06 264 GLY A CA 1
ATOM 2185 C C . GLY A 1 264 ? 3.251 -2.358 12.869 1.00 76.06 264 GLY A C 1
ATOM 2186 O O . GLY A 1 264 ? 4.214 -1.708 13.285 1.00 76.06 264 GLY A O 1
ATOM 2187 N N . TRP A 1 265 ? 1.981 -2.060 13.143 1.00 80.25 265 TRP A N 1
ATOM 2188 C CA . TRP A 1 265 ? 1.509 -1.169 14.195 1.00 80.25 265 TRP A CA 1
ATOM 2189 C C . TRP A 1 265 ? 0.785 -1.979 15.268 1.00 80.25 265 TRP A C 1
ATOM 2191 O O . TRP A 1 265 ? -0.039 -2.832 14.960 1.00 80.25 265 TRP A O 1
ATOM 2201 N N . THR A 1 266 ? 1.069 -1.701 16.531 1.00 79.88 266 THR A N 1
ATOM 2202 C CA . THR A 1 266 ? 0.267 -2.114 17.676 1.00 79.88 266 THR A CA 1
ATOM 2203 C C . THR A 1 266 ? -0.766 -1.025 17.947 1.00 79.88 266 THR A C 1
ATOM 2205 O O . THR A 1 266 ? -0.436 0.059 18.431 1.00 79.88 266 THR A O 1
ATOM 2208 N N . ILE A 1 267 ? -2.022 -1.318 17.635 1.00 77.19 267 ILE A N 1
ATOM 2209 C CA . ILE A 1 267 ? -3.166 -0.435 17.848 1.00 77.19 267 ILE A CA 1
ATOM 2210 C C . ILE A 1 267 ? -3.748 -0.727 19.229 1.00 77.19 267 ILE A C 1
ATOM 2212 O O . ILE A 1 267 ? -3.944 -1.886 19.597 1.00 77.19 267 ILE A O 1
ATOM 2216 N N . THR A 1 268 ? -4.015 0.325 19.997 1.00 70.81 268 THR A N 1
ATOM 2217 C CA . THR A 1 268 ? -4.704 0.279 21.295 1.00 70.81 268 THR A CA 1
ATOM 2218 C C . THR A 1 268 ? -5.727 1.407 21.369 1.00 70.81 268 THR A C 1
ATOM 2220 O O . THR A 1 268 ? -5.606 2.375 20.624 1.00 70.81 268 THR A O 1
ATOM 2223 N N . ASN A 1 269 ? -6.653 1.347 22.330 1.00 62.66 269 ASN A N 1
ATOM 2224 C CA . ASN A 1 269 ? -7.732 2.330 22.563 1.00 62.66 269 ASN A CA 1
ATOM 2225 C C . ASN A 1 269 ? -7.308 3.807 22.738 1.00 62.66 269 ASN A C 1
ATOM 2227 O O . ASN A 1 269 ? -8.155 4.648 23.016 1.00 62.66 269 ASN A O 1
ATOM 2231 N N . LYS A 1 270 ? -6.011 4.131 22.684 1.00 61.28 270 LYS A N 1
ATOM 2232 C CA . LYS A 1 270 ? -5.479 5.487 22.896 1.00 61.28 270 LYS A CA 1
ATOM 2233 C C . LYS A 1 270 ? -4.365 5.886 21.927 1.00 61.28 270 LYS A C 1
ATOM 2235 O O . LYS A 1 270 ? -4.019 7.058 21.874 1.00 61.28 270 LYS A O 1
ATOM 2240 N N . GLN A 1 271 ? -3.728 4.925 21.255 1.00 68.50 271 GLN A N 1
ATOM 2241 C CA . GLN A 1 271 ? -2.517 5.180 20.470 1.00 68.50 271 GLN A CA 1
ATOM 2242 C C . GLN A 1 271 ? -2.199 4.030 19.511 1.00 68.50 271 GLN A C 1
ATOM 2244 O O . GLN A 1 271 ? -2.402 2.854 19.841 1.00 68.50 271 GLN A O 1
ATOM 2249 N N . ALA A 1 272 ? -1.602 4.387 18.374 1.00 75.00 272 ALA A N 1
ATOM 2250 C CA . ALA A 1 272 ? -0.891 3.479 17.486 1.00 75.00 272 ALA A CA 1
ATOM 2251 C C . ALA A 1 272 ? 0.620 3.562 17.766 1.00 75.00 272 ALA A C 1
ATOM 2253 O O . ALA A 1 272 ? 1.236 4.624 17.649 1.00 75.00 272 ALA A O 1
ATOM 2254 N N . LYS A 1 273 ? 1.215 2.428 18.142 1.00 81.12 273 LYS A N 1
ATOM 2255 C CA . LYS A 1 273 ? 2.654 2.279 18.403 1.00 81.12 273 LYS A CA 1
ATOM 2256 C C . LYS A 1 273 ? 3.292 1.354 17.382 1.00 81.12 273 LYS A C 1
ATOM 2258 O O . LYS A 1 273 ? 2.616 0.507 16.812 1.00 81.12 273 LYS A O 1
ATOM 2263 N N . ILE A 1 274 ? 4.590 1.485 17.152 1.00 83.69 274 ILE A N 1
ATOM 2264 C CA . ILE A 1 274 ? 5.327 0.546 16.300 1.00 83.69 274 ILE A CA 1
ATOM 2265 C C . ILE A 1 274 ? 5.384 -0.811 17.017 1.00 83.69 274 ILE A C 1
ATOM 2267 O O . ILE A 1 274 ? 5.597 -0.866 18.227 1.00 83.69 274 ILE A O 1
ATOM 2271 N N . THR A 1 275 ? 5.177 -1.915 16.293 1.00 86.38 275 THR A N 1
ATOM 2272 C CA . THR A 1 275 ? 5.246 -3.257 16.902 1.00 86.38 275 THR A CA 1
ATOM 2273 C C . THR A 1 275 ? 6.646 -3.559 17.447 1.00 86.38 275 THR A C 1
ATOM 2275 O O . THR A 1 275 ? 7.618 -3.255 16.744 1.00 86.38 275 THR A O 1
ATOM 2278 N N . PRO A 1 276 ? 6.776 -4.260 18.591 1.00 88.38 276 PRO A N 1
ATOM 2279 C CA . PRO A 1 276 ? 8.072 -4.620 19.171 1.00 88.38 276 PRO A CA 1
ATOM 2280 C C . PRO A 1 276 ? 9.014 -5.327 18.190 1.00 88.38 276 PRO A C 1
ATOM 2282 O O . PRO A 1 276 ? 10.182 -4.969 18.104 1.00 88.38 276 PRO A O 1
ATOM 2285 N N . GLY A 1 277 ? 8.501 -6.256 17.373 1.00 88.19 277 GLY A N 1
ATOM 2286 C CA . GLY A 1 277 ? 9.324 -6.965 16.384 1.00 88.19 277 GLY A CA 1
ATOM 2287 C C . GLY A 1 277 ? 9.883 -6.059 15.279 1.00 88.19 277 GLY A C 1
ATOM 2288 O O . GLY A 1 277 ? 10.986 -6.284 14.786 1.00 88.19 277 GLY A O 1
ATOM 2289 N N . ARG A 1 278 ? 9.159 -4.993 14.904 1.00 87.75 278 ARG A N 1
ATOM 2290 C CA . ARG A 1 278 ? 9.660 -3.996 13.944 1.00 87.75 278 ARG A CA 1
ATOM 2291 C C . ARG A 1 278 ? 10.696 -3.079 14.591 1.00 87.75 278 ARG A C 1
ATOM 2293 O O . ARG A 1 278 ? 11.689 -2.779 13.935 1.00 87.75 278 ARG A O 1
ATOM 2300 N N . ILE A 1 279 ? 10.489 -2.682 15.850 1.00 90.00 279 ILE A N 1
ATOM 2301 C CA . ILE A 1 279 ? 11.495 -1.944 16.628 1.00 90.00 279 ILE A CA 1
ATOM 2302 C C . ILE A 1 279 ? 12.776 -2.776 16.697 1.00 90.00 279 ILE A C 1
ATOM 2304 O O . ILE A 1 279 ? 13.813 -2.317 16.241 1.00 90.00 279 ILE A O 1
ATOM 2308 N N . GLU A 1 280 ? 12.688 -4.036 17.127 1.00 90.44 280 GLU A N 1
ATOM 2309 C CA . GLU A 1 280 ? 13.835 -4.943 17.229 1.00 90.44 280 GLU A CA 1
ATOM 2310 C C . GLU A 1 280 ? 14.588 -5.092 15.895 1.00 90.44 280 GLU A C 1
ATOM 2312 O O . GLU A 1 280 ? 15.817 -5.007 15.859 1.00 90.44 280 GLU A O 1
ATOM 2317 N N . ALA A 1 281 ? 13.866 -5.265 14.783 1.00 89.50 281 ALA A N 1
ATOM 2318 C CA . ALA A 1 281 ? 14.470 -5.360 13.456 1.00 89.50 281 ALA A CA 1
ATOM 2319 C C . ALA A 1 281 ? 15.220 -4.076 13.049 1.00 89.50 281 ALA A C 1
ATOM 2321 O O . ALA A 1 281 ? 16.286 -4.156 12.438 1.00 89.50 281 ALA A O 1
ATOM 2322 N N . ILE A 1 282 ? 14.690 -2.898 13.393 1.00 90.12 282 ILE A N 1
ATOM 2323 C CA . ILE A 1 282 ? 15.329 -1.602 13.120 1.00 90.12 282 ILE A CA 1
ATOM 2324 C C . ILE A 1 282 ? 16.519 -1.380 14.062 1.00 90.12 282 ILE A C 1
ATOM 2326 O O . ILE A 1 282 ? 17.580 -0.943 13.615 1.00 90.12 282 ILE A O 1
ATOM 2330 N N . SER A 1 283 ? 16.400 -1.736 15.343 1.00 88.94 283 SER A N 1
ATOM 2331 C CA . SER A 1 283 ? 17.478 -1.631 16.333 1.00 88.94 283 SER A CA 1
ATOM 2332 C C . SER A 1 283 ? 18.681 -2.504 15.964 1.00 88.94 283 SER A C 1
ATOM 2334 O O . SER A 1 283 ? 19.820 -2.071 16.138 1.00 88.94 283 SER A O 1
ATOM 2336 N N . LYS A 1 284 ? 18.456 -3.683 15.370 1.00 90.75 284 LYS A N 1
ATOM 2337 C CA . LYS A 1 284 ? 19.518 -4.567 14.852 1.00 90.75 284 LYS A CA 1
ATOM 2338 C C . LYS A 1 284 ? 20.108 -4.120 13.510 1.00 90.75 284 LYS A C 1
ATOM 2340 O O . LYS A 1 284 ? 21.070 -4.722 13.043 1.00 90.75 284 LYS A O 1
ATOM 2345 N N . TRP A 1 285 ? 19.557 -3.087 12.870 1.00 90.81 285 TRP A N 1
ATOM 2346 C CA . TRP A 1 285 ? 20.063 -2.614 11.585 1.00 90.81 285 TRP A CA 1
ATOM 2347 C C . TRP A 1 285 ? 21.453 -1.991 11.749 1.00 90.81 285 TRP A C 1
ATOM 2349 O O . TRP A 1 285 ? 21.633 -1.051 12.529 1.00 90.81 285 TRP A O 1
ATOM 2359 N N . GLU A 1 286 ? 22.427 -2.497 10.996 1.00 91.69 286 GLU A N 1
ATOM 2360 C CA . GLU A 1 286 ? 23.802 -1.992 10.987 1.00 91.69 286 GLU A CA 1
ATOM 2361 C C . GLU A 1 286 ? 23.949 -0.797 10.045 1.00 91.69 286 GLU A C 1
ATOM 2363 O O . GLU A 1 286 ? 23.421 -0.800 8.925 1.00 91.69 286 GLU A O 1
ATOM 2368 N N . PHE A 1 287 ? 24.710 0.212 10.471 1.00 92.31 287 PHE A N 1
ATOM 2369 C CA . PHE A 1 287 ? 25.040 1.331 9.600 1.00 92.31 287 PHE A CA 1
ATOM 2370 C C . PHE A 1 287 ? 25.862 0.830 8.394 1.00 92.31 287 PHE A C 1
ATOM 2372 O O . PHE A 1 287 ? 26.859 0.129 8.579 1.00 92.31 287 PHE A O 1
ATOM 2379 N N . PRO A 1 288 ? 25.468 1.154 7.149 1.00 89.19 288 PRO A N 1
ATOM 2380 C CA . PRO A 1 288 ? 26.213 0.765 5.957 1.00 89.19 288 PRO A CA 1
ATOM 2381 C C . PRO A 1 288 ? 27.466 1.638 5.802 1.00 89.19 288 PRO A C 1
ATOM 2383 O O . PRO A 1 288 ? 27.474 2.613 5.060 1.00 89.19 288 PRO A O 1
ATOM 2386 N N . ASP A 1 289 ? 28.518 1.264 6.521 1.00 84.81 289 ASP A N 1
ATOM 2387 C CA . ASP A 1 289 ? 29.784 1.984 6.681 1.00 84.81 289 ASP A CA 1
ATOM 2388 C C . ASP A 1 289 ? 30.782 1.819 5.522 1.00 84.81 289 ASP A C 1
ATOM 2390 O O . ASP A 1 289 ? 31.760 2.572 5.430 1.00 84.81 289 ASP A O 1
ATOM 2394 N N . THR A 1 290 ? 30.536 0.846 4.640 1.00 81.62 290 THR A N 1
ATOM 2395 C CA . THR A 1 290 ? 31.344 0.570 3.449 1.00 81.62 290 THR A CA 1
ATOM 2396 C C . THR A 1 290 ? 30.602 0.907 2.164 1.00 81.62 290 THR A C 1
ATOM 2398 O O . THR A 1 290 ? 29.387 0.734 2.059 1.00 81.62 290 THR A O 1
ATOM 2401 N N . LYS A 1 291 ? 31.352 1.297 1.125 1.00 74.50 291 LYS A N 1
ATOM 2402 C CA . LYS A 1 291 ? 30.820 1.636 -0.209 1.00 74.50 291 LYS A CA 1
ATOM 2403 C C . LYS A 1 291 ? 29.898 0.559 -0.778 1.00 74.50 291 LYS A C 1
ATOM 2405 O O . LYS A 1 291 ? 28.869 0.877 -1.366 1.00 74.50 291 LYS A O 1
ATOM 2410 N N . GLN A 1 292 ? 30.234 -0.717 -0.577 1.00 76.00 292 GLN A N 1
ATOM 2411 C CA . GLN A 1 292 ? 29.429 -1.839 -1.068 1.00 76.00 292 GLN A CA 1
ATOM 2412 C C . GLN A 1 292 ? 28.064 -1.918 -0.363 1.00 76.00 292 GLN A C 1
ATOM 2414 O O . GLN A 1 292 ? 27.065 -2.310 -0.970 1.00 76.00 292 GLN A O 1
ATOM 2419 N N . LYS A 1 293 ? 28.000 -1.518 0.913 1.00 86.19 293 LYS A N 1
ATOM 2420 C CA . LYS A 1 293 ? 26.781 -1.547 1.729 1.00 86.19 293 LYS A CA 1
ATOM 2421 C C . LYS A 1 293 ? 25.904 -0.303 1.551 1.00 86.19 293 LYS A C 1
ATOM 2423 O O . LYS A 1 293 ? 24.732 -0.362 1.915 1.00 86.19 293 LYS A O 1
ATOM 2428 N N . VAL A 1 294 ? 26.404 0.785 0.956 1.00 87.25 294 VAL A N 1
ATOM 2429 C CA . VAL A 1 294 ? 25.648 2.043 0.752 1.00 87.25 294 VAL A CA 1
ATOM 2430 C C . VAL A 1 294 ? 24.370 1.852 -0.077 1.00 87.25 294 VAL A C 1
ATOM 2432 O O . VAL A 1 294 ? 23.382 2.561 0.123 1.00 87.25 294 VAL A O 1
ATOM 2435 N N . SER A 1 295 ? 24.322 0.817 -0.919 1.00 86.12 295 SER A N 1
ATOM 2436 C CA . SER A 1 295 ? 23.111 0.368 -1.625 1.00 86.12 295 SER A CA 1
ATOM 2437 C C . SER A 1 295 ? 21.936 0.001 -0.701 1.00 86.12 295 SER A C 1
ATOM 2439 O O . SER A 1 295 ? 20.794 -0.021 -1.155 1.00 86.12 295 SER A O 1
ATOM 2441 N N . LYS A 1 296 ? 22.183 -0.241 0.596 1.00 89.06 296 LYS A N 1
ATOM 2442 C CA . LYS A 1 296 ? 21.159 -0.526 1.616 1.00 89.06 296 LYS A CA 1
ATOM 2443 C C . LYS A 1 296 ? 20.521 0.733 2.217 1.00 89.06 296 LYS A C 1
ATOM 2445 O O . LYS A 1 296 ? 19.465 0.624 2.840 1.00 89.06 296 LYS A O 1
ATOM 2450 N N . ILE A 1 297 ? 21.114 1.920 2.028 1.00 90.94 297 ILE A N 1
ATOM 2451 C CA . ILE A 1 297 ? 20.572 3.187 2.555 1.00 90.94 297 ILE A CA 1
ATOM 2452 C C . ILE A 1 297 ? 19.159 3.476 2.026 1.00 90.94 297 ILE A C 1
ATOM 2454 O O . ILE A 1 297 ? 18.301 3.798 2.845 1.00 90.94 297 ILE A O 1
ATOM 2458 N N . PRO A 1 298 ? 18.849 3.333 0.719 1.00 91.25 298 PRO A N 1
ATOM 2459 C CA . PRO A 1 298 ? 17.489 3.525 0.210 1.00 91.25 298 PRO A CA 1
ATOM 2460 C C . PRO A 1 298 ? 16.444 2.655 0.906 1.00 91.25 298 PRO A C 1
ATOM 2462 O O . PRO A 1 298 ? 15.347 3.129 1.184 1.00 91.25 298 PRO A O 1
ATOM 2465 N N . THR A 1 299 ? 16.787 1.405 1.228 1.00 91.06 299 THR A N 1
ATOM 2466 C CA . THR A 1 299 ? 15.891 0.491 1.945 1.00 91.06 299 THR A CA 1
ATOM 2467 C C . THR A 1 299 ? 15.604 1.001 3.353 1.00 91.06 299 THR A C 1
ATOM 2469 O O . THR A 1 299 ? 14.442 1.086 3.744 1.00 91.06 299 THR A O 1
ATOM 2472 N N . PHE A 1 300 ? 16.643 1.406 4.091 1.00 91.44 300 PHE A N 1
ATOM 2473 C CA . PHE A 1 300 ? 16.480 2.009 5.415 1.00 91.44 300 PHE A CA 1
ATOM 2474 C C . PHE A 1 300 ? 15.655 3.302 5.346 1.00 91.44 300 PHE A C 1
ATOM 2476 O O . PHE A 1 300 ? 14.688 3.461 6.085 1.00 91.44 300 PHE A O 1
ATOM 2483 N N . LEU A 1 301 ? 15.965 4.193 4.398 1.00 92.31 301 LEU A N 1
ATOM 2484 C CA . LEU A 1 301 ? 15.208 5.426 4.167 1.00 92.31 301 LEU A CA 1
ATOM 2485 C C . LEU A 1 301 ? 13.737 5.158 3.828 1.00 92.31 301 LEU A C 1
ATOM 2487 O O . LEU A 1 301 ? 12.879 5.925 4.250 1.00 92.31 301 LEU A O 1
ATOM 2491 N N . GLY A 1 302 ? 13.436 4.080 3.100 1.00 89.19 302 GLY A N 1
ATOM 2492 C CA . GLY A 1 302 ? 12.065 3.654 2.827 1.00 89.19 302 GLY A CA 1
ATOM 2493 C C . GLY A 1 302 ? 11.299 3.295 4.102 1.00 89.19 302 GLY A C 1
ATOM 2494 O O . GLY A 1 302 ? 10.160 3.726 4.269 1.00 89.19 302 GLY A O 1
ATOM 2495 N N . ILE A 1 303 ? 11.939 2.574 5.029 1.00 88.44 303 ILE A N 1
ATOM 2496 C CA . ILE A 1 303 ? 11.356 2.234 6.337 1.00 88.44 303 ILE A CA 1
ATOM 2497 C C . ILE A 1 303 ? 11.148 3.497 7.179 1.00 88.44 303 ILE A C 1
ATOM 2499 O O . ILE A 1 303 ? 10.067 3.700 7.722 1.00 88.44 303 ILE A O 1
ATOM 2503 N N . VAL A 1 304 ? 12.151 4.374 7.248 1.00 90.12 304 VAL A N 1
ATOM 2504 C CA . VAL A 1 304 ? 12.062 5.647 7.984 1.00 90.12 304 VAL A CA 1
ATOM 2505 C C . VAL A 1 304 ? 10.943 6.526 7.433 1.00 90.12 304 VAL A C 1
ATOM 2507 O O . VAL A 1 304 ? 10.197 7.124 8.198 1.00 90.12 304 VAL A O 1
ATOM 2510 N N . ASN A 1 305 ? 10.778 6.566 6.110 1.00 87.75 305 ASN A N 1
ATOM 2511 C CA . ASN A 1 305 ? 9.695 7.309 5.477 1.00 87.75 305 ASN A CA 1
ATOM 2512 C C . ASN A 1 305 ? 8.317 6.714 5.796 1.00 87.75 305 ASN A C 1
ATOM 2514 O O . ASN A 1 305 ? 7.367 7.461 5.974 1.00 87.75 305 ASN A O 1
ATOM 2518 N N . TYR A 1 306 ? 8.199 5.388 5.901 1.00 83.44 306 TYR A N 1
ATOM 2519 C CA . TYR A 1 306 ? 6.962 4.746 6.356 1.00 83.44 306 TYR A CA 1
ATOM 2520 C C . TYR A 1 306 ? 6.614 5.111 7.812 1.00 83.44 306 TYR A C 1
ATOM 2522 O O . TYR A 1 306 ? 5.444 5.145 8.179 1.00 83.44 306 TYR A O 1
ATOM 2530 N N . LEU A 1 307 ? 7.622 5.409 8.634 1.00 84.75 307 LEU A N 1
ATOM 2531 C CA . LEU A 1 307 ? 7.482 5.774 10.047 1.00 84.75 307 LEU A CA 1
ATOM 2532 C C . LEU A 1 307 ? 7.561 7.290 10.293 1.00 84.75 307 LEU A C 1
ATOM 2534 O O . LEU A 1 307 ? 7.680 7.716 11.440 1.00 84.75 307 LEU A O 1
ATOM 2538 N N . SER A 1 308 ? 7.513 8.123 9.248 1.00 84.56 308 SER A N 1
ATOM 2539 C CA . SER A 1 308 ? 7.830 9.552 9.366 1.00 84.56 308 SER A CA 1
ATOM 2540 C C . SER A 1 308 ? 6.892 10.318 10.299 1.00 84.56 308 SER A C 1
ATOM 2542 O O . SER A 1 308 ? 7.306 11.317 10.878 1.00 84.56 308 SER A O 1
ATOM 2544 N N . THR A 1 309 ? 5.651 9.851 10.478 1.00 79.88 309 THR A N 1
ATOM 2545 C CA . THR A 1 309 ? 4.683 10.437 11.424 1.00 79.88 309 THR A CA 1
ATOM 2546 C C . THR A 1 309 ? 5.148 10.351 12.879 1.00 79.88 309 THR A C 1
ATOM 2548 O O . THR A 1 309 ? 4.744 11.170 13.695 1.00 79.88 309 THR A O 1
ATOM 2551 N N . HIS A 1 310 ? 6.015 9.386 13.201 1.00 79.44 310 HIS A N 1
ATOM 2552 C CA . HIS A 1 310 ? 6.554 9.151 14.545 1.00 79.44 310 HIS A CA 1
ATOM 2553 C C . HIS A 1 310 ? 7.951 9.743 14.736 1.00 79.44 310 HIS A C 1
ATOM 2555 O O . HIS A 1 310 ? 8.463 9.762 15.849 1.00 79.44 310 HIS A O 1
ATOM 2561 N N . ILE A 1 311 ? 8.575 10.236 13.663 1.00 84.75 311 ILE A N 1
ATOM 2562 C CA . ILE A 1 311 ? 9.949 10.734 13.684 1.00 84.75 311 ILE A CA 1
ATOM 2563 C C . ILE A 1 311 ? 9.926 12.254 13.447 1.00 84.75 311 ILE A C 1
ATOM 2565 O O . ILE A 1 311 ? 9.780 12.714 12.305 1.00 84.75 311 ILE A O 1
ATOM 2569 N N . PRO A 1 312 ? 10.087 13.082 14.495 1.00 85.88 312 PRO A N 1
ATOM 2570 C CA . PRO A 1 312 ? 10.108 14.529 14.333 1.00 85.88 312 PRO A CA 1
ATOM 2571 C C . PRO A 1 312 ? 11.282 14.951 13.445 1.00 85.88 312 PRO A C 1
ATOM 2573 O O . PRO A 1 312 ? 12.383 14.405 13.526 1.00 85.88 312 PRO A O 1
ATOM 2576 N N . ASN A 1 313 ? 11.052 15.943 12.583 1.00 88.12 313 ASN A N 1
ATOM 2577 C CA . ASN A 1 313 ? 12.061 16.469 11.658 1.00 88.12 313 ASN A CA 1
ATOM 2578 C C . ASN A 1 313 ? 12.695 15.398 10.741 1.00 88.12 313 ASN A C 1
ATOM 2580 O O . ASN A 1 313 ? 13.860 15.522 10.351 1.00 88.12 313 ASN A O 1
ATOM 2584 N N . THR A 1 314 ? 11.927 14.369 10.343 1.00 89.56 314 THR A N 1
ATOM 2585 C CA . THR A 1 314 ? 12.391 13.273 9.462 1.00 89.56 314 THR A CA 1
ATOM 2586 C C . THR A 1 314 ? 13.158 13.777 8.233 1.00 89.56 314 THR A C 1
ATOM 2588 O O . THR A 1 314 ? 14.180 13.201 7.855 1.00 89.56 314 THR A O 1
ATOM 2591 N N . ALA A 1 315 ? 12.705 14.864 7.598 1.00 89.88 315 ALA A N 1
ATOM 2592 C CA . ALA A 1 315 ? 13.351 15.415 6.406 1.00 89.88 315 ALA A CA 1
ATOM 2593 C C . ALA A 1 315 ? 14.804 15.854 6.662 1.00 89.88 315 ALA A C 1
ATOM 2595 O O . ALA A 1 315 ? 15.677 15.543 5.855 1.00 89.88 315 ALA A O 1
ATOM 2596 N N . GLN A 1 316 ? 15.066 16.515 7.795 1.00 90.44 316 GLN A N 1
ATOM 2597 C CA . GLN A 1 316 ? 16.407 16.961 8.183 1.00 90.44 316 GLN A CA 1
ATOM 2598 C C . GLN A 1 316 ? 17.288 15.770 8.574 1.00 90.44 316 GLN A C 1
ATOM 2600 O O . GLN A 1 316 ? 18.415 15.646 8.101 1.00 90.44 316 GLN A O 1
ATOM 2605 N N . LEU A 1 317 ? 16.756 14.839 9.375 1.00 89.50 317 LEU A N 1
ATOM 2606 C CA . LEU A 1 317 ?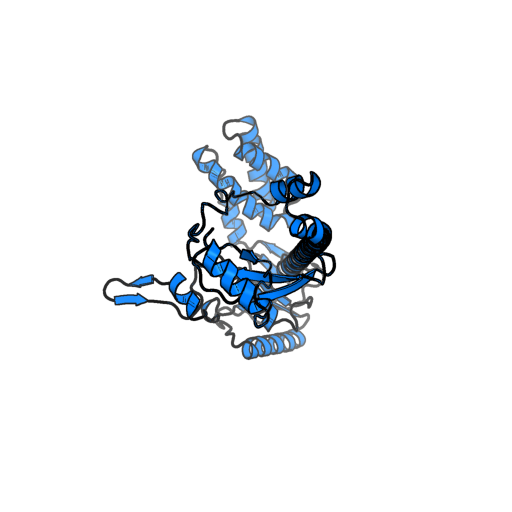 17.497 13.647 9.803 1.00 89.50 317 LEU A CA 1
ATOM 2607 C C . LEU A 1 317 ? 17.900 12.766 8.609 1.00 89.50 317 LEU A C 1
ATOM 2609 O O . LEU A 1 317 ? 19.037 12.309 8.505 1.00 89.50 317 LEU A O 1
ATOM 2613 N N . THR A 1 318 ? 16.995 12.571 7.649 1.00 93.38 318 THR A N 1
ATOM 2614 C CA . THR A 1 318 ? 17.269 11.753 6.456 1.00 93.38 318 THR A CA 1
ATOM 2615 C C . THR A 1 318 ? 18.153 12.448 5.419 1.00 93.38 318 THR A C 1
ATOM 2617 O O . THR A 1 318 ? 18.699 11.779 4.537 1.00 93.38 318 THR A O 1
ATOM 2620 N N . GLU A 1 319 ? 18.348 13.767 5.505 1.00 94.50 319 GLU A N 1
ATOM 2621 C CA . GLU A 1 319 ? 19.171 14.527 4.562 1.00 94.50 319 GLU A CA 1
ATOM 2622 C C . GLU A 1 319 ? 20.631 14.058 4.572 1.00 94.50 319 GLU A C 1
ATOM 2624 O O . GLU A 1 319 ? 21.222 13.838 3.511 1.00 94.50 319 GLU A O 1
ATOM 2629 N N . HIS A 1 320 ? 21.206 13.852 5.760 1.00 92.12 320 HIS A N 1
ATOM 2630 C CA . HIS A 1 320 ? 22.592 13.401 5.903 1.00 92.12 320 HIS A CA 1
ATOM 2631 C C . HIS A 1 320 ? 22.807 12.010 5.298 1.00 92.12 320 HIS A C 1
ATOM 2633 O O . HIS A 1 320 ? 23.778 11.804 4.571 1.00 92.12 320 HIS A O 1
ATOM 2639 N N . LEU A 1 321 ? 21.849 11.100 5.492 1.00 93.25 321 LEU A N 1
ATOM 2640 C CA . LEU A 1 321 ? 21.858 9.767 4.886 1.00 93.25 321 LEU A CA 1
ATOM 2641 C C . LEU A 1 321 ? 21.788 9.829 3.354 1.00 93.25 321 LEU A C 1
ATOM 2643 O O . LEU A 1 321 ? 22.547 9.142 2.675 1.00 93.25 321 LEU A O 1
ATOM 2647 N N . ARG A 1 322 ? 20.935 10.697 2.791 1.00 94.06 322 ARG A N 1
ATOM 2648 C CA . ARG A 1 322 ? 20.831 10.902 1.332 1.00 94.06 322 ARG A CA 1
ATOM 2649 C C . ARG A 1 322 ? 22.103 11.510 0.737 1.00 94.06 322 ARG A C 1
ATOM 2651 O O . ARG A 1 322 ? 22.502 11.138 -0.365 1.00 94.06 322 ARG A O 1
ATOM 2658 N N . LYS A 1 323 ? 22.742 12.454 1.439 1.00 93.88 323 LYS A N 1
ATOM 2659 C CA . LYS A 1 323 ? 24.014 13.061 1.005 1.00 93.88 323 LYS A CA 1
ATOM 2660 C C . LYS A 1 323 ? 25.154 12.045 1.029 1.00 93.88 323 LYS A C 1
ATOM 2662 O O . LYS A 1 323 ? 25.897 11.971 0.052 1.00 93.88 323 LYS A O 1
ATOM 2667 N N . TYR A 1 324 ? 25.249 11.248 2.094 1.00 93.19 324 TYR A N 1
ATOM 2668 C CA . TYR A 1 324 ? 26.230 10.168 2.204 1.00 93.19 324 TYR A CA 1
ATOM 2669 C C . TYR A 1 324 ? 26.019 9.093 1.131 1.00 93.19 324 TYR A C 1
ATOM 2671 O O . TYR A 1 324 ? 26.975 8.701 0.474 1.00 93.19 324 TYR A O 1
ATOM 2679 N N . GLN A 1 325 ? 24.767 8.713 0.845 1.00 92.31 325 GLN A N 1
ATOM 2680 C CA . GLN A 1 325 ? 24.447 7.772 -0.234 1.00 92.31 325 GLN A CA 1
ATOM 2681 C C . GLN A 1 325 ? 25.042 8.192 -1.590 1.00 92.31 325 GLN A C 1
ATOM 2683 O O . GLN A 1 325 ? 25.502 7.346 -2.352 1.00 92.31 325 GLN A O 1
ATOM 2688 N N . LYS A 1 326 ? 25.018 9.493 -1.903 1.00 91.75 326 LYS A N 1
ATOM 2689 C CA . LYS A 1 326 ? 25.557 10.031 -3.162 1.00 91.75 326 LYS A CA 1
ATOM 2690 C C . LYS A 1 326 ? 27.081 10.161 -3.158 1.00 91.75 326 LYS A C 1
ATOM 2692 O O . LYS A 1 326 ? 27.681 10.097 -4.222 1.00 91.75 326 LYS A O 1
ATOM 2697 N N . ASN A 1 327 ? 27.687 10.369 -1.988 1.00 91.81 327 ASN A N 1
ATOM 2698 C CA . ASN A 1 327 ? 29.119 10.626 -1.827 1.00 91.81 327 ASN A CA 1
ATOM 2699 C C . ASN A 1 327 ? 29.693 9.767 -0.685 1.00 91.81 327 ASN A C 1
ATOM 2701 O O . ASN A 1 327 ? 30.033 10.304 0.374 1.00 91.81 327 ASN A O 1
ATOM 2705 N N . PRO A 1 328 ? 29.797 8.442 -0.880 1.00 88.19 328 PRO A N 1
ATOM 2706 C CA . PRO A 1 328 ? 30.152 7.507 0.188 1.00 88.19 328 PRO A CA 1
ATOM 2707 C C . PRO A 1 328 ? 31.614 7.612 0.652 1.00 88.19 328 PRO A C 1
ATOM 2709 O O . PRO A 1 328 ? 31.948 7.111 1.718 1.00 88.19 328 PRO A O 1
ATOM 2712 N N . GLU A 1 329 ? 32.467 8.278 -0.131 1.00 88.81 329 GLU A N 1
ATOM 2713 C CA . GLU A 1 329 ? 33.882 8.555 0.177 1.00 88.81 329 GLU A CA 1
ATOM 2714 C C . GLU A 1 329 ? 34.086 9.662 1.211 1.00 88.81 329 GLU A C 1
ATOM 2716 O O . GLU A 1 329 ? 35.180 9.848 1.735 1.00 88.81 329 GLU A O 1
ATOM 2721 N N . ASN A 1 330 ? 33.066 10.490 1.432 1.00 91.44 330 ASN A N 1
ATOM 2722 C CA . ASN A 1 330 ? 33.221 11.685 2.239 1.00 91.44 330 ASN A CA 1
ATOM 2723 C C . ASN A 1 330 ? 33.068 11.336 3.725 1.00 91.44 330 ASN A C 1
ATOM 2725 O O . ASN A 1 330 ? 31.952 11.181 4.221 1.00 91.44 330 ASN A O 1
ATOM 2729 N N . GLU A 1 331 ? 34.192 11.273 4.438 1.00 89.94 331 GLU A N 1
ATOM 2730 C CA . GLU A 1 331 ? 34.242 10.936 5.867 1.00 89.94 331 GLU A CA 1
ATOM 2731 C C . GLU A 1 331 ? 33.433 11.902 6.753 1.00 89.94 331 GLU A C 1
ATOM 2733 O O . GLU A 1 331 ? 32.790 11.484 7.716 1.00 89.94 331 GLU A O 1
ATOM 2738 N N . ILE A 1 332 ? 33.356 13.191 6.400 1.00 92.62 332 ILE A N 1
ATOM 2739 C CA . ILE A 1 332 ? 32.527 14.162 7.137 1.00 92.62 332 ILE A CA 1
ATOM 2740 C C . ILE A 1 332 ? 31.038 13.822 6.975 1.00 92.62 332 ILE A C 1
ATOM 2742 O O . ILE A 1 332 ? 30.271 13.881 7.939 1.00 92.62 332 ILE A O 1
ATOM 2746 N N . LEU A 1 333 ? 30.608 13.463 5.760 1.00 91.69 333 LEU A N 1
ATOM 2747 C CA . LEU A 1 333 ? 29.233 13.028 5.506 1.00 91.69 333 LEU A CA 1
ATOM 2748 C C . LEU A 1 333 ? 28.933 11.687 6.170 1.00 91.69 333 LEU A C 1
ATOM 2750 O O . LEU A 1 333 ? 27.829 11.528 6.682 1.00 91.69 333 LEU A O 1
ATOM 2754 N N . LYS A 1 334 ? 29.899 10.764 6.205 1.00 92.25 334 LYS A N 1
ATOM 2755 C CA . LYS A 1 334 ? 29.775 9.476 6.894 1.00 92.25 334 LYS A CA 1
ATOM 2756 C C . LYS A 1 334 ? 29.495 9.670 8.383 1.00 92.25 334 LYS A C 1
ATOM 2758 O O . LYS A 1 334 ? 28.510 9.134 8.880 1.00 92.25 334 LYS A O 1
ATOM 2763 N N . THR A 1 335 ? 30.274 10.511 9.063 1.00 93.69 335 THR A N 1
ATOM 2764 C CA . THR A 1 335 ? 30.073 10.823 10.488 1.00 93.69 335 THR A CA 1
ATOM 2765 C C . THR A 1 335 ? 28.704 11.455 10.749 1.00 93.69 335 THR A C 1
ATOM 2767 O O . THR A 1 335 ? 27.981 11.017 11.642 1.00 93.69 335 THR A O 1
ATOM 2770 N N . LYS A 1 336 ? 28.291 12.437 9.934 1.00 94.31 336 LYS A N 1
ATOM 2771 C CA . LYS A 1 336 ? 26.960 13.064 10.062 1.00 94.31 336 LYS A CA 1
ATOM 2772 C C . LYS A 1 336 ? 25.819 12.083 9.778 1.00 94.31 336 LYS A C 1
ATOM 2774 O O . LYS A 1 336 ? 24.774 12.146 10.420 1.00 94.31 336 LYS A O 1
ATOM 2779 N N . ALA A 1 337 ? 26.000 11.189 8.809 1.00 93.62 337 ALA A N 1
ATOM 2780 C CA . ALA A 1 337 ? 25.020 10.167 8.465 1.00 93.62 337 ALA A CA 1
ATOM 2781 C C . ALA A 1 337 ? 24.889 9.107 9.563 1.00 93.62 337 ALA A C 1
ATOM 2783 O O . ALA A 1 337 ? 23.766 8.707 9.850 1.00 93.62 337 ALA A O 1
ATOM 2784 N N . LEU A 1 338 ? 25.995 8.707 10.198 1.00 94.50 338 LEU A N 1
ATOM 2785 C CA . LEU A 1 338 ? 25.992 7.801 11.347 1.00 94.50 338 LEU A CA 1
ATOM 2786 C C . LEU A 1 338 ? 25.250 8.422 12.538 1.00 94.50 338 LEU A C 1
ATOM 2788 O O . LEU A 1 338 ? 24.318 7.820 13.054 1.00 94.50 338 LEU A O 1
ATOM 2792 N N . GLN A 1 339 ? 25.562 9.672 12.890 1.00 94.75 339 GLN A N 1
ATOM 2793 C CA . GLN A 1 339 ? 24.849 10.396 13.952 1.00 94.75 339 GLN A CA 1
ATOM 2794 C C . GLN A 1 339 ? 23.340 10.486 13.683 1.00 94.75 339 GLN A C 1
ATOM 2796 O O . GLN A 1 339 ? 22.524 10.278 14.579 1.00 94.75 339 GLN A O 1
ATOM 2801 N N . ALA A 1 340 ? 22.953 10.785 12.440 1.00 94.38 340 ALA A N 1
ATOM 2802 C CA . ALA A 1 340 ? 21.548 10.827 12.057 1.00 94.38 340 ALA A CA 1
ATOM 2803 C C . ALA A 1 340 ? 20.890 9.437 12.091 1.00 94.38 340 ALA A C 1
ATOM 2805 O O . ALA A 1 340 ? 19.741 9.320 12.510 1.00 94.38 340 ALA A O 1
ATOM 2806 N N . PHE A 1 341 ? 21.606 8.394 11.667 1.00 94.50 341 PHE A N 1
ATOM 2807 C CA . PHE A 1 341 ? 21.151 7.005 11.706 1.00 94.50 341 PHE A CA 1
ATOM 2808 C C . PHE A 1 341 ? 20.862 6.544 13.136 1.00 94.50 341 PHE A C 1
ATOM 2810 O O . PHE A 1 341 ? 19.767 6.048 13.402 1.00 94.50 341 PHE A O 1
ATOM 2817 N N . ASP A 1 342 ? 21.799 6.769 14.057 1.00 94.19 342 ASP A N 1
ATOM 2818 C CA . ASP A 1 342 ? 21.653 6.386 15.462 1.00 94.19 342 ASP A CA 1
ATOM 2819 C C . ASP A 1 342 ? 20.518 7.164 16.132 1.00 94.19 342 ASP A C 1
ATOM 2821 O O . ASP A 1 342 ? 19.660 6.565 16.777 1.00 94.19 342 ASP A O 1
ATOM 2825 N N . LYS A 1 343 ? 20.422 8.474 15.870 1.00 93.88 343 LYS A N 1
ATOM 2826 C CA . LYS A 1 343 ? 19.324 9.306 16.378 1.00 93.88 343 LYS A CA 1
ATOM 2827 C C . LYS A 1 343 ? 17.953 8.850 15.873 1.00 93.88 343 LYS A C 1
ATOM 2829 O O . LYS A 1 343 ? 16.988 8.842 16.630 1.00 93.88 343 LYS A O 1
ATOM 2834 N N . ILE A 1 344 ? 17.841 8.459 14.601 1.00 93.44 344 ILE A N 1
ATOM 2835 C CA . ILE A 1 344 ? 16.597 7.893 14.059 1.00 93.44 344 ILE A CA 1
ATOM 2836 C C . ILE A 1 344 ? 16.239 6.591 14.790 1.00 93.44 344 ILE A C 1
ATOM 2838 O O . ILE A 1 344 ? 15.077 6.391 15.137 1.00 93.44 344 ILE A O 1
ATOM 2842 N N . LYS A 1 345 ? 17.215 5.708 15.036 1.00 92.75 345 LYS A N 1
ATOM 2843 C CA . LYS A 1 345 ? 16.985 4.443 15.751 1.00 92.75 345 LYS A CA 1
ATOM 2844 C C . LYS A 1 345 ? 16.570 4.662 17.205 1.00 92.75 345 LYS A C 1
ATOM 2846 O O . LYS A 1 345 ? 15.689 3.952 17.680 1.00 92.75 345 LYS A O 1
ATOM 2851 N N . GLU A 1 346 ? 17.170 5.636 17.881 1.00 91.69 346 GLU A N 1
ATOM 2852 C CA . GLU A 1 346 ? 16.805 6.042 19.241 1.00 91.69 346 GLU A CA 1
ATOM 2853 C C . GLU A 1 346 ? 15.348 6.518 19.292 1.00 91.69 346 GLU A C 1
ATOM 2855 O O . GLU A 1 346 ? 14.559 5.979 20.062 1.00 91.69 346 GLU A O 1
ATOM 2860 N N . ILE A 1 347 ? 14.959 7.430 18.393 1.00 90.50 347 ILE A N 1
ATOM 2861 C CA . ILE A 1 347 ? 13.578 7.929 18.287 1.00 90.50 347 ILE A CA 1
ATOM 2862 C C . ILE A 1 347 ? 12.583 6.794 18.023 1.00 90.50 347 ILE A C 1
ATOM 2864 O O . ILE A 1 347 ? 11.509 6.792 18.597 1.00 90.50 347 ILE A O 1
ATOM 2868 N N . ILE A 1 348 ? 12.911 5.832 17.155 1.00 87.94 348 ILE A N 1
ATOM 2869 C CA . ILE A 1 348 ? 12.013 4.704 16.840 1.00 87.94 348 ILE A CA 1
ATOM 2870 C C . ILE A 1 348 ? 11.877 3.726 18.020 1.00 87.94 348 ILE A C 1
ATOM 2872 O O . ILE A 1 348 ? 10.888 2.995 18.103 1.00 87.94 348 ILE A O 1
ATOM 2876 N N . SER A 1 349 ? 12.878 3.671 18.900 1.00 84.31 349 SER A N 1
ATOM 2877 C CA . SER A 1 349 ? 12.903 2.748 20.039 1.00 84.31 349 SER A CA 1
ATOM 2878 C C . SER A 1 349 ? 12.095 3.250 21.243 1.00 84.31 349 SER A C 1
ATOM 2880 O O . SER A 1 349 ? 11.785 2.447 22.126 1.00 84.31 349 SER A O 1
ATOM 2882 N N . HIS A 1 350 ? 11.753 4.542 21.275 1.00 67.44 350 HIS A N 1
ATOM 2883 C CA . HIS A 1 350 ? 10.998 5.214 22.337 1.00 67.44 350 HIS A CA 1
ATOM 2884 C C . HIS A 1 350 ? 9.605 5.627 21.851 1.00 67.44 350 HIS A C 1
ATOM 2886 O O . HIS A 1 350 ? 8.651 5.506 22.658 1.00 67.44 350 HIS A O 1
#